Protein 1SZC (pdb70)

Radius of gyration: 19.92 Å; Cα contacts (8 Å, |Δi|>4): 516; chains: 2; bounding box: 40×46×53 Å

Secondary structure (DSSP, 8-state):
-----SSSS--HHHHHHHHHHHHH-TT--EEEEE-GGGGGGGTPPPTT-TTSHHHHHHHHTT-SSGGGGGBHHHHHH--HHHHHHHHHH-TTSS---HHHHHHHHHHHTT-EEEEEE--SS-HHHHTT--GGGEEETTEEEEEEEETTT--EE-HHHHHHHTTSSS--S--B-TTT-PBEEEEEPPBTSPPPHHHHHHHHHHHHHHHHHHT----EEEEES----STTGGGTGGGS-TTS-EEEESSS--THHHHS--TT-EEE-S-HHHHHHHHHHHHT-HHHHHHHHH-/-------

Solvent-accessible surface area: 14041 Å² total

Structure (mmCIF, N/CA/C/O backbone):
data_1SZC
#
_entry.id   1SZC
#
_cell.length_a   105.267
_cell.length_b   105.267
_cell.length_c   66.609
_cell.angle_alpha   90.00
_cell.angle_beta   90.00
_cell.angle_gamma   120.00
#
_symmetry.space_group_name_H-M   'P 32 2 1'
#
loop_
_entity.id
_entity.type
_entity.pdbx_description
1 polymer 'NAD-dependent deacetylase HST2'
2 polymer 'Histone H4 peptide'
3 non-polymer 'ZINC ION'
4 non-polymer 'CHLORIDE ION'
5 non-polymer CARBA-NICOTINAMIDE-ADENINE-DINUCLEOTIDE
6 non-polymer GLYCEROL
7 water water
#
loop_
_atom_site.group_PDB
_atom_site.id
_atom_site.type_symbol
_atom_site.label_atom_id
_atom_site.label_alt_id
_atom_site.label_comp_id
_atom_site.label_asym_id
_atom_site.label_entity_id
_atom_site.label_seq_id
_atom_site.pdbx_PDB_ins_code
_atom_site.Cartn_x
_atom_site.Cartn_y
_atom_site.Cartn_z
_atom_site.occupancy
_atom_site.B_iso_or_equiv
_atom_site.auth_seq_id
_atom_site.auth_comp_id
_atom_site.auth_asym_id
_atom_site.auth_atom_id
_atom_site.pdbx_PDB_model_num
ATOM 1 N N . MET A 1 1 ? -20.944 42.806 -30.298 1.00 59.75 -2 MET A N 1
ATOM 2 C CA . MET A 1 1 ? -19.915 42.459 -29.276 1.00 54.49 -2 MET A CA 1
ATOM 3 C C . MET A 1 1 ? -20.307 41.181 -28.533 1.00 51.74 -2 MET A C 1
ATOM 4 O O . MET A 1 1 ? -19.446 40.456 -28.039 1.00 52.87 -2 MET A O 1
ATOM 9 N N . ALA A 1 2 ? -21.608 40.907 -28.456 1.00 42.79 -1 ALA A N 1
ATOM 10 C CA . ALA A 1 2 ? -22.098 39.714 -27.764 1.00 36.78 -1 ALA A CA 1
ATOM 11 C C . ALA A 1 2 ? -21.751 38.436 -28.521 1.00 34.20 -1 ALA A C 1
ATOM 12 O O . ALA A 1 2 ? -21.859 38.383 -29.747 1.00 33.14 -1 ALA A O 1
ATOM 14 N N . SER A 1 3 ? -21.334 37.404 -27.794 1.00 27.51 0 SER A N 1
ATOM 15 C CA . SER A 1 3 ? -20.992 36.139 -28.439 1.00 26.85 0 SER A CA 1
ATOM 16 C C . SER A 1 3 ? -21.632 34.954 -27.734 1.00 28.07 0 SER A C 1
ATOM 17 O O . SER A 1 3 ? -22.167 35.084 -26.637 1.00 31.13 0 SER A O 1
ATOM 20 N N . MET A 1 4 ? -21.582 33.800 -28.388 1.00 28.96 1 MET A N 1
ATOM 21 C CA . MET A 1 4 ? -22.108 32.564 -27.825 1.00 29.82 1 MET A CA 1
ATOM 22 C C . MET A 1 4 ? -21.188 31.438 -28.289 1.00 29.57 1 MET A C 1
ATOM 23 O O . MET A 1 4 ? -20.381 31.629 -29.197 1.00 31.56 1 MET A O 1
ATOM 28 N N . SER A 1 5 ? -21.289 30.271 -27.661 1.00 30.90 2 SER A N 1
ATOM 29 C CA . SER A 1 5 ? -20.434 29.147 -28.027 1.00 30.04 2 SER A CA 1
ATOM 30 C C . SER A 1 5 ? -20.798 28.583 -29.394 1.00 28.30 2 SER A C 1
ATOM 31 O O . SER A 1 5 ? -21.945 28.669 -29.821 1.00 31.41 2 SER A O 1
ATOM 34 N N . VAL A 1 6 ? -19.823 27.997 -30.081 1.00 26.74 3 VAL A N 1
ATOM 35 C CA . VAL A 1 6 ? -20.073 27.439 -31.401 1.00 33.51 3 VAL A CA 1
ATOM 36 C C . VAL A 1 6 ? -20.958 26.189 -31.355 1.00 34.99 3 VAL A C 1
ATOM 37 O O . VAL A 1 6 ? -21.711 25.922 -32.294 1.00 32.30 3 VAL A O 1
ATOM 41 N N . SER A 1 7 ? -20.871 25.429 -30.267 1.00 36.63 4 SER A N 1
ATOM 42 C CA . SER A 1 7 ? -21.682 24.220 -30.129 1.00 38.84 4 SER A CA 1
ATOM 43 C C . SER A 1 7 ? -22.109 24.012 -28.681 1.00 37.83 4 SER A C 1
ATOM 44 O O . SER A 1 7 ? -21.810 24.828 -27.808 1.00 34.20 4 SER A O 1
ATOM 47 N N . THR A 1 8 ? -22.810 22.913 -28.427 1.00 40.54 5 THR A N 1
ATOM 48 C CA . THR A 1 8 ? -23.276 22.622 -27.081 1.00 43.18 5 THR A CA 1
ATOM 49 C C . THR A 1 8 ? -22.109 22.268 -26.167 1.00 43.53 5 THR A C 1
ATOM 50 O O . THR A 1 8 ? -22.194 22.423 -24.950 1.00 44.77 5 THR A O 1
ATOM 54 N N . ALA A 1 9 ? -21.016 21.798 -26.760 1.00 46.17 6 ALA A N 1
ATOM 55 C CA . ALA A 1 9 ? -19.832 21.430 -25.992 1.00 49.11 6 ALA A CA 1
ATOM 56 C C . ALA A 1 9 ? -19.193 22.673 -25.389 1.00 49.78 6 ALA A C 1
ATOM 57 O O . ALA A 1 9 ? -19.169 23.735 -26.010 1.00 46.93 6 ALA A O 1
ATOM 59 N N . SER A 1 10 ? -18.676 22.539 -24.174 1.00 49.01 7 SER A N 1
ATOM 60 C CA . SER A 1 10 ? -18.037 23.657 -23.499 1.00 47.92 7 SER A CA 1
ATOM 61 C C . SER A 1 10 ? -16.537 23.628 -23.773 1.00 47.10 7 SER A C 1
ATOM 62 O O . SER A 1 10 ? -15.932 22.559 -23.826 1.00 46.56 7 SER A O 1
ATOM 65 N N . THR A 1 11 ? -15.947 24.805 -23.960 1.00 45.02 8 THR A N 1
ATOM 66 C CA . THR A 1 11 ? -14.512 24.919 -24.221 1.00 41.25 8 THR A CA 1
ATOM 67 C C . THR A 1 11 ? -13.822 25.510 -22.998 1.00 43.51 8 THR A C 1
ATOM 68 O O . THR A 1 11 ? -12.602 25.674 -22.979 1.00 40.42 8 THR A O 1
ATOM 72 N N . GLU A 1 12 ? -14.615 25.822 -21.977 1.00 44.84 9 GLU A N 1
ATOM 73 C CA . GLU A 1 12 ? -14.106 26.421 -20.751 1.00 49.67 9 GLU A CA 1
ATOM 74 C C . GLU A 1 12 ? -12.978 25.627 -20.101 1.00 48.76 9 GLU A C 1
ATOM 75 O O . GLU A 1 12 ? -12.026 26.211 -19.586 1.00 46.77 9 GLU A O 1
ATOM 81 N N . MET A 1 13 ? -13.080 24.302 -20.126 1.00 47.78 10 MET A N 1
ATOM 82 C CA . MET A 1 13 ? -12.044 23.462 -19.537 1.00 53.09 10 MET A CA 1
ATOM 83 C C . MET A 1 13 ? -10.746 23.575 -20.329 1.00 52.67 10 MET A C 1
ATOM 84 O O . MET A 1 13 ? -9.674 23.750 -19.751 1.00 52.21 10 MET A O 1
ATOM 89 N N . SER A 1 14 ? -10.840 23.474 -21.652 1.00 51.65 11 SER A N 1
ATOM 90 C CA . SER A 1 14 ? -9.657 23.590 -22.496 1.00 51.32 11 SER A CA 1
ATOM 91 C C . SER A 1 14 ? -9.057 24.980 -22.319 1.00 48.48 11 SER A C 1
ATOM 92 O O . SER A 1 14 ? -7.840 25.135 -22.230 1.00 48.60 11 SER A O 1
ATOM 95 N N . VAL A 1 15 ? -9.918 25.991 -22.271 1.00 45.73 12 VAL A N 1
ATOM 96 C CA . VAL A 1 15 ? -9.454 27.362 -22.095 1.00 46.41 12 VAL A CA 1
ATOM 97 C C . VAL A 1 15 ? -8.781 27.489 -20.733 1.00 45.15 12 VAL A C 1
ATOM 98 O O . VAL A 1 15 ? -7.778 28.188 -20.589 1.00 43.79 12 VAL A O 1
ATOM 102 N N . ARG A 1 16 ? -9.337 26.801 -19.740 1.00 46.98 13 ARG A N 1
ATOM 103 C CA . ARG A 1 16 ? -8.794 26.834 -18.386 1.00 51.01 13 ARG A CA 1
ATOM 104 C C . ARG A 1 16 ? -7.333 26.396 -18.354 1.00 43.65 13 ARG A C 1
ATOM 105 O O . ARG A 1 16 ? -6.526 26.980 -17.633 1.00 46.05 13 ARG A O 1
ATOM 113 N N . LYS A 1 17 ? -6.991 25.374 -19.133 1.00 44.34 14 LYS A N 1
ATOM 114 C CA . LYS A 1 17 ? -5.612 24.901 -19.182 1.00 46.01 14 LYS A CA 1
ATOM 115 C C . LYS A 1 17 ? -4.692 26.058 -19.560 1.00 48.81 14 LYS A C 1
ATOM 116 O O . LYS A 1 17 ? -3.610 26.216 -18.996 1.00 49.34 14 LYS A O 1
ATOM 122 N N . ILE A 1 18 ? -5.134 26.868 -20.518 1.00 45.23 15 ILE A N 1
ATOM 123 C CA . ILE A 1 18 ? -4.356 28.017 -20.972 1.00 43.42 15 ILE A CA 1
ATOM 124 C C . ILE A 1 18 ? -4.119 28.982 -19.816 1.00 42.59 15 ILE A C 1
ATOM 125 O O . ILE A 1 18 ? -3.000 29.450 -19.603 1.00 45.18 15 ILE A O 1
ATOM 130 N N . ALA A 1 19 ? -5.179 29.281 -19.073 1.00 38.32 16 ALA A N 1
ATOM 131 C CA . ALA A 1 19 ? -5.078 30.187 -17.939 1.00 41.42 16 ALA A CA 1
ATOM 132 C C . ALA A 1 19 ? -4.154 29.590 -16.880 1.00 46.18 16 ALA A C 1
ATOM 133 O O . ALA A 1 19 ? -3.432 30.312 -16.190 1.00 43.63 16 ALA A O 1
ATOM 135 N N . ALA A 1 20 ? -4.190 28.267 -16.761 1.00 50.49 17 ALA A N 1
ATOM 136 C CA . ALA A 1 20 ? -3.367 27.558 -15.790 1.00 54.91 17 ALA A CA 1
ATOM 137 C C . ALA A 1 20 ? -1.895 27.670 -16.163 1.00 55.09 17 ALA A C 1
ATOM 138 O O . ALA A 1 20 ? -1.036 27.829 -15.294 1.00 56.95 17 ALA A O 1
ATOM 140 N N . HIS A 1 21 ? -1.609 27.583 -17.459 1.00 50.34 18 HIS A N 1
ATOM 141 C CA . HIS A 1 21 ? -0.239 27.681 -17.944 1.00 48.68 18 HIS A CA 1
ATOM 142 C C . HIS A 1 21 ? 0.320 29.056 -17.614 1.00 51.41 18 HIS A C 1
ATOM 143 O O . HIS A 1 21 ? 1.469 29.185 -17.188 1.00 50.93 18 HIS A O 1
ATOM 150 N N . MET A 1 22 ? -0.500 30.083 -17.816 1.00 50.72 19 MET A N 1
ATOM 151 C CA . MET A 1 22 ? -0.089 31.455 -17.545 1.00 52.07 19 MET A CA 1
ATOM 152 C C . MET A 1 22 ? 0.067 31.716 -16.050 1.00 55.08 19 MET A C 1
ATOM 153 O O . MET A 1 22 ? 0.972 32.441 -15.633 1.00 53.32 19 MET A O 1
ATOM 158 N N . LYS A 1 23 ? -0.812 31.124 -15.246 1.00 55.75 20 LYS A N 1
ATOM 159 C CA . LYS A 1 23 ? -0.747 31.295 -13.798 1.00 58.48 20 LYS A CA 1
ATOM 160 C C . LYS A 1 23 ? 0.533 30.685 -13.231 1.00 58.10 20 LYS A C 1
ATOM 161 O O . LYS A 1 23 ? 1.122 31.217 -12.289 1.00 58.07 20 LYS A O 1
ATOM 167 N N . SER A 1 24 ? 0.960 29.570 -13.816 1.00 55.83 21 SER A N 1
ATOM 168 C CA . SER A 1 24 ? 2.174 28.889 -13.381 1.00 56.78 21 SER A CA 1
ATOM 169 C C . SER A 1 24 ? 3.415 29.622 -13.883 1.00 56.66 21 SER A C 1
ATOM 170 O O . SER A 1 24 ? 4.473 29.573 -13.255 1.00 55.76 21 SER A O 1
ATOM 173 N N . ASN A 1 25 ? 3.274 30.298 -15.019 1.00 53.43 22 ASN A N 1
ATOM 174 C CA . ASN A 1 25 ? 4.369 31.051 -15.624 1.00 53.71 22 ASN A CA 1
ATOM 175 C C . ASN A 1 25 ? 3.997 32.533 -15.683 1.00 56.31 22 ASN A C 1
ATOM 176 O O . ASN A 1 25 ? 3.836 33.100 -16.763 1.00 58.32 22 ASN A O 1
ATOM 181 N N . PRO A 1 26 ? 3.874 33.182 -14.514 1.00 58.32 23 PRO A N 1
ATOM 182 C CA . PRO A 1 26 ? 3.515 34.599 -14.398 1.00 60.56 23 PRO A CA 1
ATOM 183 C C . PRO A 1 26 ? 4.404 35.600 -15.134 1.00 62.14 23 PRO A C 1
ATOM 184 O O . PRO A 1 26 ? 3.955 36.696 -15.471 1.00 63.55 23 PRO A O 1
ATOM 188 N N . ASN A 1 27 ? 5.657 35.233 -15.382 1.00 63.63 24 ASN A N 1
ATOM 189 C CA . ASN A 1 27 ? 6.578 36.130 -16.073 1.00 67.16 24 ASN A CA 1
ATOM 190 C C . ASN A 1 27 ? 6.777 35.756 -17.539 1.00 63.11 24 ASN A C 1
ATOM 191 O O . ASN A 1 27 ? 7.705 36.237 -18.195 1.00 63.06 24 ASN A O 1
ATOM 196 N N . ALA A 1 28 ? 5.902 34.897 -18.051 1.00 54.96 25 ALA A N 1
ATOM 197 C CA . ALA A 1 28 ? 5.983 34.469 -19.440 1.00 47.92 25 ALA A CA 1
ATOM 198 C C . ALA A 1 28 ? 5.122 35.375 -20.312 1.00 42.71 25 ALA A C 1
ATOM 199 O O . ALA A 1 28 ? 4.220 36.054 -19.820 1.00 38.91 25 ALA A O 1
ATOM 201 N N . LYS A 1 29 ? 5.416 35.385 -21.607 1.00 42.67 26 LYS A N 1
ATOM 202 C CA . LYS A 1 29 ? 4.665 36.193 -22.557 1.00 38.08 26 LYS A CA 1
ATOM 203 C C . LYS A 1 29 ? 4.069 35.296 -23.626 1.00 37.69 26 LYS A C 1
ATOM 204 O O . LYS A 1 29 ? 4.468 34.139 -23.778 1.00 37.75 26 LYS A O 1
ATOM 210 N N . VAL A 1 30 ? 3.112 35.832 -24.373 1.00 34.21 27 VAL A N 1
ATOM 211 C CA . VAL A 1 30 ? 2.452 35.059 -25.409 1.00 32.85 27 VAL A CA 1
ATOM 212 C C . VAL A 1 30 ? 2.644 35.684 -26.781 1.00 26.23 27 VAL A C 1
ATOM 213 O O . VAL A 1 30 ? 2.734 36.906 -26.911 1.00 32.18 27 VAL A O 1
ATOM 217 N N . ILE A 1 31 ? 2.744 34.835 -27.794 1.00 29.67 28 ILE A N 1
ATOM 218 C CA . ILE A 1 31 ? 2.857 35.296 -29.171 1.00 28.98 28 ILE A CA 1
ATOM 219 C C . ILE A 1 31 ? 1.590 34.829 -29.883 1.00 32.16 28 ILE A C 1
ATOM 220 O O . ILE A 1 31 ? 1.246 33.645 -29.838 1.00 29.56 28 ILE A O 1
ATOM 225 N N . PHE A 1 32 ? 0.884 35.761 -30.516 1.00 28.77 29 PHE A N 1
ATOM 226 C CA . PHE A 1 32 ? -0.334 35.417 -31.242 1.00 28.18 29 PHE A CA 1
ATOM 227 C C . PHE A 1 32 ? -0.064 35.434 -32.738 1.00 25.89 29 PHE A C 1
ATOM 228 O O . PHE A 1 32 ? 0.725 36.242 -33.229 1.00 27.70 29 PHE A O 1
ATOM 236 N N . MET A 1 33 ? -0.717 34.523 -33.451 1.00 26.64 30 MET A N 1
ATOM 237 C CA . MET A 1 33 ? -0.632 34.450 -34.903 1.00 22.82 30 MET A CA 1
ATOM 238 C C . MET A 1 33 ? -2.108 34.422 -35.287 1.00 27.75 30 MET A C 1
ATOM 239 O O . MET A 1 33 ? -2.816 33.461 -34.979 1.00 24.86 30 MET A O 1
ATOM 244 N N . VAL A 1 34 ? -2.570 35.478 -35.951 1.00 24.66 31 VAL A N 1
ATOM 245 C CA . VAL A 1 34 ? -3.988 35.587 -36.284 1.00 23.35 31 VAL A CA 1
ATOM 246 C C . VAL A 1 34 ? -4.337 35.824 -37.747 1.00 22.78 31 VAL A C 1
ATOM 247 O O . VAL A 1 34 ? -3.513 36.312 -38.530 1.00 21.50 31 VAL A O 1
ATOM 251 N N . GLY A 1 35 ? -5.585 35.492 -38.089 1.00 23.25 32 GLY A N 1
ATOM 252 C CA . GLY A 1 35 ? -6.080 35.652 -39.448 1.00 21.58 32 GLY A CA 1
ATOM 253 C C . GLY A 1 35 ? -7.468 36.279 -39.495 1.00 20.96 32 GLY A C 1
ATOM 254 O O . GLY A 1 35 ? -7.964 36.799 -38.488 1.00 19.50 32 GLY A O 1
ATOM 255 N N . ALA A 1 36 ? -8.096 36.204 -40.666 1.00 22.43 33 ALA A N 1
ATOM 256 C CA . ALA A 1 36 ? -9.414 36.806 -40.906 1.00 22.65 33 ALA A CA 1
ATOM 257 C C . ALA A 1 36 ? -10.505 36.435 -39.912 1.00 25.33 33 ALA A C 1
ATOM 258 O O . ALA A 1 36 ? -11.440 37.210 -39.685 1.00 22.19 33 ALA A O 1
ATOM 260 N N . GLY A 1 37 ? -10.394 35.251 -39.320 1.00 23.56 34 GLY A N 1
ATOM 261 C CA . GLY A 1 37 ? -11.388 34.831 -38.354 1.00 24.45 34 GLY A CA 1
ATOM 262 C C . GLY A 1 37 ? -11.609 35.794 -37.196 1.00 28.16 34 GLY A C 1
ATOM 263 O O . GLY A 1 37 ? -12.741 35.949 -36.737 1.00 25.69 34 GLY A O 1
ATOM 264 N N . ILE A 1 38 ? -10.555 36.456 -36.715 1.00 23.42 35 ILE A N 1
ATOM 265 C CA . ILE A 1 38 ? -10.734 37.367 -35.585 1.00 19.55 35 ILE A CA 1
ATOM 266 C C . ILE A 1 38 ? -11.418 38.685 -35.920 1.00 21.49 35 ILE A C 1
ATOM 267 O O . ILE A 1 38 ? -11.724 39.467 -35.023 1.00 20.84 35 ILE A O 1
ATOM 272 N N . SER A 1 39 ? -11.676 38.934 -37.199 1.00 20.17 36 SER A N 1
ATOM 273 C CA . SER A 1 39 ? -12.341 40.177 -37.580 1.00 19.37 36 SER A CA 1
ATOM 274 C C . SER A 1 39 ? -13.732 39.952 -38.175 1.00 20.99 36 SER A C 1
ATOM 275 O O . SER A 1 39 ? -14.418 40.905 -38.542 1.00 22.54 36 SER A O 1
ATOM 278 N N . THR A 1 40 ? -14.147 38.690 -38.265 1.00 20.10 37 THR A N 1
ATOM 279 C CA . THR A 1 40 ? -15.460 38.380 -38.814 1.00 19.24 37 THR A CA 1
ATOM 280 C C . THR A 1 40 ? -16.574 39.057 -38.021 1.00 21.65 37 THR A C 1
ATOM 281 O O . THR A 1 40 ? -17.515 39.604 -38.603 1.00 23.03 37 THR A O 1
ATOM 285 N N . SER A 1 41 ? -16.468 39.050 -36.695 1.00 22.90 38 SER A N 1
ATOM 286 C CA . SER A 1 41 ? -17.494 39.677 -35.867 1.00 25.45 38 SER A CA 1
ATOM 287 C C . SER A 1 41 ? -17.554 41.196 -36.047 1.00 24.72 38 SER A C 1
ATOM 288 O O . SER A 1 41 ? -18.519 41.833 -35.629 1.00 29.15 38 SER A O 1
ATOM 291 N N . CYS A 1 42 ? -16.539 41.778 -36.683 1.00 19.85 39 CYS A N 1
ATOM 292 C CA . CYS A 1 42 ? -16.504 43.222 -36.906 1.00 21.81 39 CYS A CA 1
ATOM 293 C C . CYS A 1 42 ? -17.369 43.631 -38.094 1.00 23.93 39 CYS A C 1
ATOM 294 O O . CYS A 1 42 ? -17.571 44.819 -38.349 1.00 24.66 39 CYS A O 1
ATOM 297 N N . GLY A 1 43 ? -17.860 42.639 -38.827 1.00 26.52 40 GLY A N 1
ATOM 298 C CA . GLY A 1 43 ? -18.704 42.927 -39.969 1.00 25.84 40 GLY A CA 1
ATOM 299 C C . GLY A 1 43 ? -17.930 43.205 -41.242 1.00 28.70 40 GLY A C 1
ATOM 300 O O . GLY A 1 43 ? -18.490 43.729 -42.208 1.00 25.13 40 GLY A O 1
ATOM 301 N N . ILE A 1 44 ? -16.643 42.875 -41.250 1.00 23.89 41 ILE A N 1
ATOM 302 C CA . ILE A 1 44 ? -15.843 43.091 -42.451 1.00 21.67 41 ILE A CA 1
ATOM 303 C C . ILE A 1 44 ? -16.330 42.105 -43.504 1.00 23.27 41 ILE A C 1
ATOM 304 O O . ILE A 1 44 ? -16.325 40.890 -43.287 1.00 24.29 41 ILE A O 1
ATOM 309 N N . PRO A 1 45 ? -16.788 42.619 -44.654 1.00 25.35 42 PRO A N 1
ATOM 310 C CA . PRO A 1 45 ? -17.281 41.752 -45.730 1.00 26.52 42 PRO A CA 1
ATOM 311 C C . PRO A 1 45 ? -16.151 40.982 -46.398 1.00 28.61 42 PRO A C 1
ATOM 312 O O . PRO A 1 45 ? -15.114 41.550 -46.728 1.00 27.94 42 PRO A O 1
ATOM 316 N N . ASP A 1 46 ? -16.360 39.686 -46.593 1.00 27.12 43 ASP A N 1
ATOM 317 C CA . ASP A 1 46 ? -15.362 38.841 -47.230 1.00 26.27 43 ASP A CA 1
ATOM 318 C C . ASP A 1 46 ? -15.503 38.979 -48.749 1.00 25.13 43 ASP A C 1
ATOM 319 O O . ASP A 1 46 ? -16.533 38.610 -49.322 1.00 26.15 43 ASP A O 1
ATOM 324 N N . PHE A 1 47 ? -14.470 39.510 -49.398 1.00 24.13 44 PHE A N 1
ATOM 325 C CA . PHE A 1 47 ? -14.503 39.712 -50.844 1.00 28.50 44 PHE A CA 1
ATOM 326 C C . PHE A 1 47 ? -14.682 38.410 -51.640 1.00 25.10 44 PHE A C 1
ATOM 327 O O . PHE A 1 47 ? -15.044 38.439 -52.818 1.00 29.64 44 PHE A O 1
ATOM 335 N N . ARG A 1 48 ? -14.454 37.274 -50.988 1.00 24.27 45 ARG A N 1
ATOM 336 C CA . ARG A 1 48 ? -14.580 35.976 -51.649 1.00 24.95 45 ARG A CA 1
ATOM 337 C C . ARG A 1 48 ? -15.968 35.378 -51.472 1.00 27.39 45 ARG A C 1
ATOM 338 O O . ARG A 1 48 ? -16.283 34.335 -52.046 1.00 27.03 45 ARG A O 1
ATOM 346 N N . SER A 1 49 ? -16.803 36.044 -50.689 1.00 22.62 46 SER A N 1
ATOM 347 C CA . SER A 1 49 ? -18.128 35.516 -50.418 1.00 23.57 46 SER A CA 1
ATOM 348 C C . SER A 1 49 ? -19.309 36.127 -51.162 1.00 23.82 46 SER A C 1
ATOM 349 O O . SER A 1 49 ? -19.558 37.327 -51.072 1.00 23.72 46 SER A O 1
ATOM 352 N N . PRO A 1 50 ? -20.055 35.304 -51.923 1.00 19.96 47 PRO A N 1
ATOM 353 C CA . PRO A 1 50 ? -21.211 35.862 -52.631 1.00 21.01 47 PRO A CA 1
ATOM 354 C C . PRO A 1 50 ? -22.150 36.366 -51.536 1.00 27.29 47 PRO A C 1
ATOM 355 O O . PRO A 1 50 ? -21.955 36.060 -50.362 1.00 33.10 47 PRO A O 1
ATOM 359 N N . GLY A 1 51 ? -23.171 37.124 -51.889 1.00 29.40 48 GLY A N 1
ATOM 360 C CA . GLY A 1 51 ? -24.051 37.596 -50.832 1.00 39.02 48 GLY A CA 1
ATOM 361 C C . GLY A 1 51 ? -23.446 38.768 -50.079 1.00 36.78 48 GLY A C 1
ATOM 362 O O . GLY A 1 51 ? -24.041 39.303 -49.147 1.00 31.32 48 GLY A O 1
ATOM 363 N N . THR A 1 52 ? -22.236 39.150 -50.459 1.00 32.30 49 THR A N 1
ATOM 364 C CA . THR A 1 52 ? -21.593 40.304 -49.853 1.00 28.25 49 THR A CA 1
ATOM 365 C C . THR A 1 52 ? -21.670 41.368 -50.963 1.00 25.93 49 THR A C 1
ATOM 366 O O . THR A 1 52 ? -21.495 41.048 -52.141 1.00 26.91 49 THR A O 1
ATOM 370 N N . GLY A 1 53 ? -21.976 42.615 -50.605 1.00 24.61 50 GLY A N 1
ATOM 371 C CA . GLY A 1 53 ? -22.073 43.658 -51.613 1.00 28.85 50 GLY A CA 1
ATOM 372 C C . GLY A 1 53 ? -20.777 43.811 -52.383 1.00 27.78 50 GLY A C 1
ATOM 373 O O . GLY A 1 53 ? -20.777 44.027 -53.600 1.00 30.64 50 GLY A O 1
ATOM 374 N N . LEU A 1 54 ? -19.666 43.686 -51.667 1.00 26.43 51 LEU A N 1
ATOM 375 C CA . LEU A 1 54 ? -18.343 43.803 -52.271 1.00 25.17 51 LEU A CA 1
ATOM 376 C C . LEU A 1 54 ? -18.107 42.767 -53.374 1.00 23.44 51 LEU A C 1
ATOM 377 O O . LEU A 1 54 ? -17.675 43.114 -54.478 1.00 27.00 51 LEU A O 1
ATOM 382 N N . TYR A 1 55 ? -18.387 41.499 -53.073 1.00 24.19 52 TYR A N 1
ATOM 383 C CA . TYR A 1 55 ? -18.196 40.432 -54.048 1.00 22.31 52 TYR A CA 1
ATOM 384 C C . TYR A 1 55 ? -18.939 40.746 -55.331 1.00 25.00 52 TYR A C 1
ATOM 385 O O . TYR A 1 55 ? -18.375 40.665 -56.421 1.00 27.05 52 TYR A O 1
ATOM 394 N N . HIS A 1 56 ? -20.210 41.111 -55.209 1.00 28.62 53 HIS A N 1
ATOM 395 C CA . HIS A 1 56 ? -20.992 41.394 -56.401 1.00 29.37 53 HIS A CA 1
ATOM 396 C C . HIS A 1 56 ? -20.550 42.639 -57.158 1.00 28.27 53 HIS A C 1
ATOM 397 O O . HIS A 1 56 ? -20.658 42.686 -58.382 1.00 32.18 53 HIS A O 1
ATOM 404 N N . ASN A 1 57 ? -20.040 43.639 -56.447 1.00 28.42 54 ASN A N 1
ATOM 405 C CA . ASN A 1 57 ? -19.561 44.843 -57.118 1.00 32.64 54 ASN A CA 1
ATOM 406 C C . ASN A 1 57 ? -18.311 44.484 -57.920 1.00 29.40 54 ASN A C 1
ATOM 407 O O . ASN A 1 57 ? -18.129 44.948 -59.046 1.00 32.62 54 ASN A O 1
ATOM 412 N N . LEU A 1 58 ? -17.453 43.652 -57.338 1.00 26.61 55 LEU A N 1
ATOM 413 C CA . LEU A 1 58 ? -16.233 43.226 -58.013 1.00 26.06 55 LEU A CA 1
ATOM 414 C C . LEU A 1 58 ? -16.582 42.381 -59.234 1.00 30.93 55 LEU A C 1
ATOM 415 O O . LEU A 1 58 ? -15.938 42.482 -60.279 1.00 27.51 55 LEU A O 1
ATOM 420 N N . ALA A 1 59 ? -17.603 41.541 -59.098 1.00 28.65 56 ALA A N 1
ATOM 421 C CA . ALA A 1 59 ? -18.019 40.697 -60.208 1.00 28.50 56 ALA A CA 1
ATOM 422 C C . ALA A 1 59 ? -18.557 41.567 -61.342 1.00 29.26 56 ALA A C 1
ATOM 423 O O . ALA A 1 59 ? -18.240 41.342 -62.511 1.00 33.08 56 ALA A O 1
ATOM 425 N N . ARG A 1 60 ? -19.363 42.564 -60.992 1.00 31.53 57 ARG A N 1
ATOM 426 C CA . ARG A 1 60 ? -19.936 43.466 -61.986 1.00 35.43 57 ARG A CA 1
ATOM 427 C C . ARG A 1 60 ? -18.834 44.188 -62.749 1.00 36.52 57 ARG A C 1
ATOM 428 O O . ARG A 1 60 ? -18.987 44.494 -63.930 1.00 32.70 57 ARG A O 1
ATOM 436 N N . LEU A 1 61 ? -17.724 44.456 -62.064 1.00 34.11 58 LEU A N 1
ATOM 437 C CA . LEU A 1 61 ? -16.590 45.154 -62.665 1.00 33.88 58 LEU A CA 1
ATOM 438 C C . LEU A 1 61 ? -15.696 44.258 -63.510 1.00 34.36 58 LEU A C 1
ATOM 439 O O . LEU A 1 61 ? -14.633 44.682 -63.966 1.00 35.97 58 LEU A O 1
ATOM 444 N N . LYS A 1 62 ? -16.127 43.017 -63.704 1.00 35.19 59 LYS A N 1
ATOM 445 C CA . LYS A 1 62 ? -15.398 42.048 -64.515 1.00 38.13 59 LYS A CA 1
ATOM 446 C C . LYS A 1 62 ? -14.164 41.418 -63.877 1.00 37.00 59 LYS A C 1
ATOM 447 O O . LYS A 1 62 ? -13.319 40.867 -64.584 1.00 37.45 59 LYS A O 1
ATOM 453 N N . LEU A 1 63 ? -14.039 41.501 -62.555 1.00 32.19 60 LEU A N 1
ATOM 454 C CA . LEU A 1 63 ? -12.901 40.868 -61.901 1.00 30.17 60 LEU A CA 1
ATOM 455 C C . LEU A 1 63 ? -13.086 39.382 -62.230 1.00 31.91 60 LEU A C 1
ATOM 456 O O . LEU A 1 63 ? -14.158 38.822 -61.992 1.00 32.06 60 LEU A O 1
ATOM 461 N N . PRO A 1 64 ? -12.052 38.724 -62.784 1.00 31.33 61 PRO A N 1
ATOM 462 C CA . PRO A 1 64 ? -12.128 37.301 -63.147 1.00 34.88 61 PRO A CA 1
ATOM 463 C C . PRO A 1 64 ? -12.349 36.340 -61.981 1.00 36.52 61 PRO A C 1
ATOM 464 O O . PRO A 1 64 ? -13.046 35.332 -62.119 1.00 35.84 61 PRO A O 1
ATOM 468 N N . TYR A 1 65 ? -11.737 36.650 -60.843 1.00 30.87 62 TYR A N 1
ATOM 469 C CA . TYR A 1 65 ? -11.860 35.841 -59.629 1.00 31.68 62 TYR A CA 1
ATOM 470 C C . TYR A 1 65 ? -11.448 36.737 -58.463 1.00 26.67 62 TYR A C 1
ATOM 471 O O . TYR A 1 65 ? -10.658 37.664 -58.640 1.00 28.87 62 TYR A O 1
ATOM 480 N N . PRO A 1 66 ? -11.972 36.469 -57.256 1.00 28.35 63 PRO A N 1
ATOM 481 C CA . PRO A 1 66 ? -11.667 37.270 -56.066 1.00 25.93 63 PRO A CA 1
ATOM 482 C C . PRO A 1 66 ? -10.228 37.726 -55.841 1.00 25.79 63 PRO A C 1
ATOM 483 O O . PRO A 1 66 ? -9.969 38.922 -55.719 1.00 28.54 63 PRO A O 1
ATOM 487 N N . GLU A 1 67 ? -9.290 36.790 -55.777 1.00 25.19 64 GLU A N 1
ATOM 488 C CA . GLU A 1 67 ? -7.911 37.175 -55.504 1.00 25.62 64 GLU A CA 1
ATOM 489 C C . GLU A 1 67 ? -7.181 37.949 -56.603 1.00 28.12 64 GLU A C 1
ATOM 490 O O . GLU A 1 67 ? -6.031 38.353 -56.426 1.00 29.55 64 GLU A O 1
ATOM 496 N N . ALA A 1 68 ? -7.844 38.178 -57.728 1.00 26.70 65 ALA A N 1
ATOM 497 C CA . ALA A 1 68 ? -7.222 38.960 -58.795 1.00 27.71 65 ALA A CA 1
ATOM 498 C C . ALA A 1 68 ? -7.192 40.415 -58.318 1.00 31.79 65 ALA A C 1
ATOM 499 O O . ALA A 1 68 ? -6.478 41.253 -58.875 1.00 28.86 65 ALA A O 1
ATOM 501 N N . VAL A 1 69 ? -7.975 40.714 -57.281 1.00 25.57 66 VAL A N 1
ATOM 502 C CA . VAL A 1 69 ? -8.022 42.072 -56.749 1.00 23.76 66 VAL A CA 1
ATOM 503 C C . VAL A 1 69 ? -6.707 42.382 -56.031 1.00 25.16 66 VAL A C 1
ATOM 504 O O . VAL A 1 69 ? -6.371 43.547 -55.804 1.00 26.03 66 VAL A O 1
ATOM 508 N N . PHE A 1 70 ? -5.973 41.326 -55.685 1.00 23.21 67 PHE A N 1
ATOM 509 C CA . PHE A 1 70 ? -4.678 41.442 -55.017 1.00 22.94 67 PHE A CA 1
ATOM 510 C C . PHE A 1 70 ? -3.587 40.860 -55.915 1.00 27.19 67 PHE A C 1
ATOM 511 O O . PHE A 1 70 ? -2.688 40.162 -55.449 1.00 29.88 67 PHE A O 1
ATOM 519 N N . ASP A 1 71 ? -3.692 41.130 -57.211 1.00 27.98 68 ASP A N 1
ATOM 520 C CA . ASP A 1 71 ? -2.713 40.651 -58.184 1.00 29.95 68 ASP A CA 1
ATOM 521 C C . ASP A 1 71 ? -2.149 41.886 -58.879 1.00 27.14 68 ASP A C 1
ATOM 522 O O . ASP A 1 71 ? -2.901 42.662 -59.460 1.00 28.30 68 ASP A O 1
ATOM 527 N N . VAL A 1 72 ? -0.831 42.065 -58.831 1.00 31.89 69 VAL A N 1
ATOM 528 C CA . VAL A 1 72 ? -0.215 43.243 -59.442 1.00 34.39 69 VAL A CA 1
ATOM 529 C C . VAL A 1 72 ? -0.490 43.398 -60.935 1.00 32.04 69 VAL A C 1
ATOM 530 O O . VAL A 1 72 ? -0.808 44.495 -61.398 1.00 29.09 69 VAL A O 1
ATOM 534 N N . ASP A 1 73 ? -0.365 42.309 -61.690 1.00 31.31 70 ASP A N 1
ATOM 535 C CA . ASP A 1 73 ? -0.607 42.360 -63.127 1.00 34.20 70 ASP A CA 1
ATOM 536 C C . ASP A 1 73 ? -2.027 42.813 -63.427 1.00 30.48 70 ASP A C 1
ATOM 537 O O . ASP A 1 73 ? -2.251 43.655 -64.301 1.00 29.33 70 ASP A O 1
ATOM 542 N N . PHE A 1 74 ? -2.998 42.264 -62.703 1.00 28.76 71 PHE A N 1
ATOM 543 C CA . PHE A 1 74 ? -4.371 42.668 -62.950 1.00 29.42 71 PHE A CA 1
ATOM 544 C C . PHE A 1 74 ? -4.578 44.125 -62.563 1.00 28.73 71 PHE A C 1
ATOM 545 O O . PHE A 1 74 ? -5.216 44.886 -63.287 1.00 27.93 71 PHE A O 1
ATOM 553 N N . PHE A 1 75 ? -4.039 44.506 -61.410 1.00 29.34 72 PHE A N 1
ATOM 554 C CA . PHE A 1 75 ? -4.171 45.872 -60.924 1.00 28.77 72 PHE A CA 1
ATOM 555 C C . PHE A 1 75 ? -3.691 46.869 -61.984 1.00 30.05 72 PHE A C 1
ATOM 556 O O . PHE A 1 75 ? -4.383 47.835 -62.299 1.00 26.30 72 PHE A O 1
ATOM 564 N N . GLN A 1 76 ? -2.509 46.623 -62.539 1.00 35.12 73 GLN A 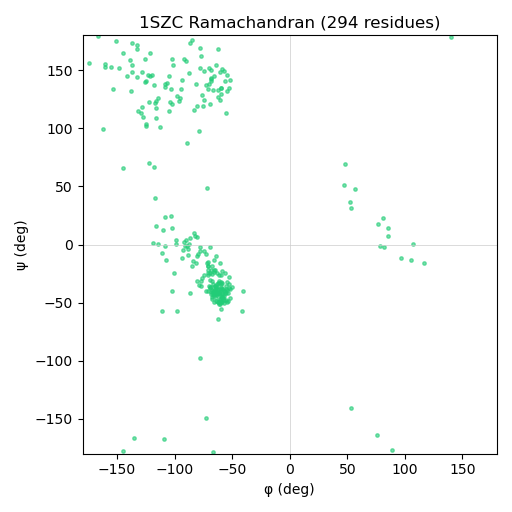N 1
ATOM 565 C CA . GLN A 1 76 ? -1.960 47.511 -63.557 1.00 39.80 73 GLN A CA 1
ATOM 566 C C . GLN A 1 76 ? -2.839 47.574 -64.801 1.00 37.02 73 GLN A C 1
ATOM 567 O O . GLN A 1 76 ? -2.932 48.618 -65.444 1.00 38.47 73 GLN A O 1
ATOM 573 N N . SER A 1 77 ? -3.491 46.463 -65.135 1.00 34.57 74 SER A N 1
ATOM 574 C CA . SER A 1 77 ? -4.362 46.421 -66.306 1.00 38.02 74 SER A CA 1
ATOM 575 C C . SER A 1 77 ? -5.699 47.106 -66.036 1.00 38.43 74 SER A C 1
ATOM 576 O O . SER A 1 77 ? -6.308 47.667 -66.947 1.00 33.58 74 SER A O 1
ATOM 579 N N . ASP A 1 78 ? -6.155 47.054 -64.784 1.00 33.32 75 ASP A N 1
ATOM 580 C CA . ASP A 1 78 ? -7.426 47.667 -64.395 1.00 33.79 75 ASP A CA 1
ATOM 581 C C . ASP A 1 78 ? -7.467 47.840 -62.874 1.00 31.97 75 ASP A C 1
ATOM 582 O O . ASP A 1 78 ? -7.752 46.896 -62.132 1.00 28.98 75 ASP A O 1
ATOM 587 N N . PRO A 1 79 ? -7.187 49.057 -62.393 1.00 32.83 76 PRO A N 1
ATOM 588 C CA . PRO A 1 79 ? -7.189 49.320 -60.952 1.00 28.46 76 PRO A CA 1
ATOM 589 C C . PRO A 1 79 ? -8.534 49.552 -60.270 1.00 28.85 76 PRO A C 1
ATOM 590 O O . PRO A 1 79 ? -8.594 49.585 -59.042 1.00 25.89 76 PRO A O 1
ATOM 594 N N . LEU A 1 80 ? -9.608 49.694 -61.042 1.00 30.28 77 LEU A N 1
ATOM 595 C CA . LEU A 1 80 ? -10.911 49.971 -60.443 1.00 28.39 77 LEU A CA 1
ATOM 596 C C . LEU A 1 80 ? -11.382 48.938 -59.422 1.00 26.59 77 LEU A C 1
ATOM 597 O O . LEU A 1 80 ? -11.889 49.309 -58.369 1.00 25.06 77 LEU A O 1
ATOM 602 N N . PRO A 1 81 ? -11.240 47.637 -59.724 1.00 26.36 78 PRO A N 1
ATOM 603 C CA . PRO A 1 81 ? -11.684 46.649 -58.735 1.00 27.21 78 PRO A CA 1
ATOM 604 C C . PRO A 1 81 ? -11.008 46.862 -57.375 1.00 26.28 78 PRO A C 1
ATOM 605 O O . PRO A 1 81 ? -11.679 46.869 -56.345 1.00 24.99 78 PRO A O 1
ATOM 609 N N . PHE A 1 82 ? -9.687 47.044 -57.369 1.00 22.08 79 PHE A N 1
ATOM 610 C CA . PHE A 1 82 ? -8.970 47.266 -56.109 1.00 24.77 79 PHE A CA 1
ATOM 611 C C . PHE A 1 82 ? -9.403 48.555 -55.414 1.00 26.43 79 PHE A C 1
ATOM 612 O O . PHE A 1 82 ? -9.529 48.599 -54.185 1.00 21.27 79 PHE A O 1
ATOM 620 N N . TYR A 1 83 ? -9.599 49.617 -56.186 1.00 24.05 80 TYR A N 1
ATOM 621 C CA . TYR A 1 83 ? -10.030 50.879 -55.595 1.00 24.90 80 TYR A CA 1
ATOM 622 C C . TYR A 1 83 ? -11.397 50.691 -54.947 1.00 25.79 80 TYR A C 1
ATOM 623 O O . TYR A 1 83 ? -11.665 51.229 -53.874 1.00 23.75 80 TYR A O 1
ATOM 632 N N . THR A 1 84 ? -12.249 49.913 -55.609 1.00 24.60 81 THR A N 1
ATOM 633 C CA . THR A 1 84 ? -13.593 49.629 -55.113 1.00 25.94 81 THR A CA 1
ATOM 634 C C . THR A 1 84 ? -13.519 48.873 -53.784 1.00 24.58 81 THR A C 1
ATOM 635 O O . THR A 1 84 ? -14.263 49.179 -52.851 1.00 27.09 81 THR A O 1
ATOM 639 N N . LEU A 1 85 ? -12.623 47.891 -53.707 1.00 23.62 82 LEU A N 1
ATOM 640 C CA . LEU A 1 85 ? -12.439 47.118 -52.486 1.00 25.17 82 LEU A CA 1
ATOM 641 C C . LEU A 1 85 ? -11.870 48.021 -51.396 1.00 26.02 82 LEU A C 1
ATOM 642 O O . LEU A 1 85 ? -12.270 47.943 -50.228 1.00 20.36 82 LEU A O 1
ATOM 647 N N . ALA A 1 86 ? -10.929 48.880 -51.778 1.00 23.65 83 ALA A N 1
ATOM 648 C CA . ALA A 1 86 ? -10.320 49.794 -50.815 1.00 25.24 83 ALA A CA 1
ATOM 649 C C . ALA A 1 86 ? -11.363 50.714 -50.190 1.00 24.56 83 ALA A C 1
ATOM 650 O O . ALA A 1 86 ? -11.338 50.959 -48.988 1.00 25.03 83 ALA A O 1
ATOM 652 N N . LYS A 1 87 ? -12.287 51.210 -51.007 1.00 21.57 84 LYS A N 1
ATOM 653 C CA . LYS A 1 87 ? -13.318 52.110 -50.513 1.00 24.49 84 LYS A CA 1
ATOM 654 C C . LYS A 1 87 ? -14.121 51.436 -49.413 1.00 27.49 84 LYS A C 1
ATOM 655 O O . LYS A 1 87 ? -14.426 52.047 -48.391 1.00 27.23 84 LYS A O 1
ATOM 661 N N . GLU A 1 88 ? -14.453 50.168 -49.616 1.00 24.14 85 GLU A N 1
ATOM 662 C CA . GLU A 1 88 ? -15.243 49.449 -48.623 1.00 23.59 85 GLU A CA 1
ATOM 663 C C . GLU A 1 88 ? -14.448 48.948 -47.416 1.00 25.70 85 GLU A C 1
ATOM 664 O O . GLU A 1 88 ? -14.961 48.941 -46.296 1.00 25.04 85 GLU A O 1
ATOM 670 N N . LEU A 1 89 ? -13.198 48.553 -47.626 1.00 25.43 86 LEU A N 1
ATOM 671 C CA . LEU A 1 89 ? -12.403 48.019 -46.524 1.00 24.68 86 LEU A CA 1
ATOM 672 C C . LEU A 1 89 ? -11.437 48.977 -45.861 1.00 23.47 86 LEU A C 1
ATOM 67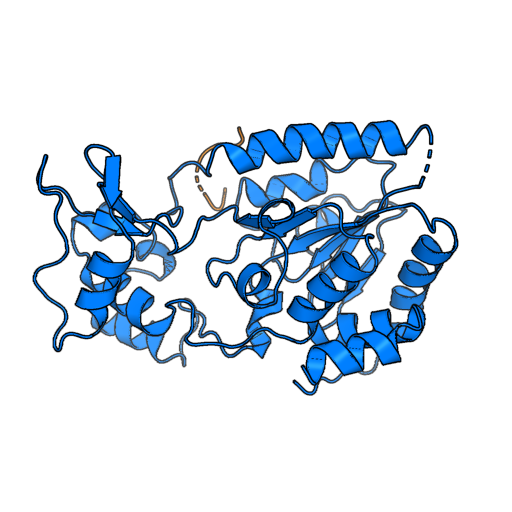3 O O . LEU A 1 89 ? -10.702 48.578 -44.964 1.00 25.11 86 LEU A O 1
ATOM 678 N N . TYR A 1 90 ? -11.435 50.239 -46.278 1.00 24.24 87 TYR A N 1
ATOM 679 C CA . TYR A 1 90 ? -10.488 51.177 -45.699 1.00 25.29 87 TYR A CA 1
ATOM 680 C C . TYR A 1 90 ? -10.551 51.240 -44.180 1.00 25.16 87 TYR A C 1
ATOM 681 O O . TYR A 1 90 ? -11.627 51.344 -43.596 1.00 25.00 87 TYR A O 1
ATOM 690 N N . PRO A 1 91 ? -9.389 51.174 -43.518 1.00 31.42 88 PRO A N 1
ATOM 691 C CA . PRO A 1 91 ? -9.343 51.234 -42.055 1.00 29.84 88 PRO A CA 1
ATOM 692 C C . PRO A 1 91 ? -10.116 52.448 -41.561 1.00 32.28 88 PRO A C 1
ATOM 693 O O . PRO A 1 91 ? -10.075 53.518 -42.177 1.00 32.50 88 PRO A O 1
ATOM 697 N N . GLY A 1 92 ? -10.827 52.273 -40.453 1.00 33.65 89 GLY A N 1
ATOM 698 C CA . GLY A 1 92 ? -11.616 53.356 -39.911 1.00 31.56 89 GLY A CA 1
ATOM 699 C C . GLY A 1 92 ? -13.089 53.131 -40.185 1.00 32.74 89 GLY A C 1
ATOM 700 O O . GLY A 1 92 ? -13.945 53.802 -39.614 1.00 35.23 89 GLY A O 1
ATOM 701 N N . ASN A 1 93 ? -13.392 52.183 -41.067 1.00 27.43 90 ASN A N 1
ATOM 702 C CA . ASN A 1 93 ? -14.781 51.888 -41.394 1.00 28.39 90 ASN A CA 1
ATOM 703 C C . ASN A 1 93 ? -15.380 50.844 -40.461 1.00 28.28 90 ASN A C 1
ATOM 704 O O . ASN A 1 93 ? -16.589 50.600 -40.485 1.00 27.74 90 ASN A O 1
ATOM 709 N N . PHE A 1 94 ? -14.534 50.235 -39.637 1.00 25.46 91 PHE A N 1
ATOM 710 C CA . PHE A 1 94 ? -14.982 49.206 -38.707 1.00 24.61 91 PHE A CA 1
ATOM 711 C C . PHE A 1 94 ? -14.428 49.442 -37.308 1.00 27.06 91 PHE A C 1
ATOM 712 O O . PHE A 1 94 ? -13.597 50.322 -37.097 1.00 30.91 91 PHE A O 1
ATOM 720 N N . ARG A 1 95 ? -14.908 48.656 -36.355 1.00 23.93 92 ARG A N 1
ATOM 721 C CA . ARG A 1 95 ? -14.459 48.767 -34.977 1.00 28.63 92 ARG A CA 1
ATOM 722 C C . ARG A 1 95 ? -13.906 47.431 -34.489 1.00 23.63 92 ARG A C 1
ATOM 723 O O . ARG A 1 95 ? -14.389 46.364 -34.873 1.00 23.92 92 ARG A O 1
ATOM 731 N N . PRO A 1 96 ? -12.875 47.472 -33.630 1.00 23.73 93 PRO A N 1
ATOM 732 C CA . PRO A 1 96 ? -12.257 46.251 -33.104 1.00 26.76 93 PRO A CA 1
ATOM 733 C C . PRO A 1 96 ? -13.206 45.304 -32.374 1.00 25.85 93 PRO A C 1
ATOM 734 O O . PRO A 1 96 ? -14.181 45.733 -31.758 1.00 26.34 93 PRO A O 1
ATOM 738 N N . SER A 1 97 ? -12.907 44.012 -32.453 1.00 23.73 94 SER A N 1
ATOM 739 C CA . SER A 1 97 ? -13.716 42.998 -31.788 1.00 25.41 94 SER A CA 1
ATOM 740 C C . SER A 1 97 ? -13.238 42.808 -30.355 1.00 30.83 94 SER A C 1
ATOM 741 O O . SER A 1 97 ? -12.212 43.359 -29.938 1.00 25.00 94 SER A O 1
ATOM 744 N N . LYS A 1 98 ? -13.995 42.011 -29.612 1.00 27.43 95 LYS A N 1
ATOM 745 C CA . LYS A 1 98 ? -13.668 41.695 -28.235 1.00 33.52 95 LYS A CA 1
ATOM 746 C C . LYS A 1 98 ? -12.283 41.032 -28.227 1.00 30.37 95 LYS A C 1
ATOM 747 O O . LYS A 1 98 ? -11.468 41.293 -27.340 1.00 29.93 95 LYS A O 1
ATOM 753 N N . PHE A 1 99 ? -12.002 40.201 -29.230 1.00 26.82 96 PHE A N 1
ATOM 754 C CA . PHE A 1 99 ? -10.697 39.552 -29.290 1.00 25.50 96 PHE A CA 1
ATOM 755 C C . PHE A 1 99 ? -9.583 40.570 -29.513 1.00 27.71 96 PHE A C 1
ATOM 756 O O . PHE A 1 99 ? -8.505 40.444 -28.927 1.00 27.73 96 PHE A O 1
ATOM 764 N N . HIS A 1 100 ? -9.820 41.568 -30.364 1.00 23.18 97 HIS A N 1
ATOM 765 C CA . HIS A 1 100 ? -8.792 42.576 -30.592 1.00 23.95 97 HIS A CA 1
ATOM 766 C C . HIS A 1 100 ? -8.471 43.264 -29.273 1.00 27.66 97 HIS A C 1
ATOM 767 O O . HIS A 1 100 ? -7.311 43.5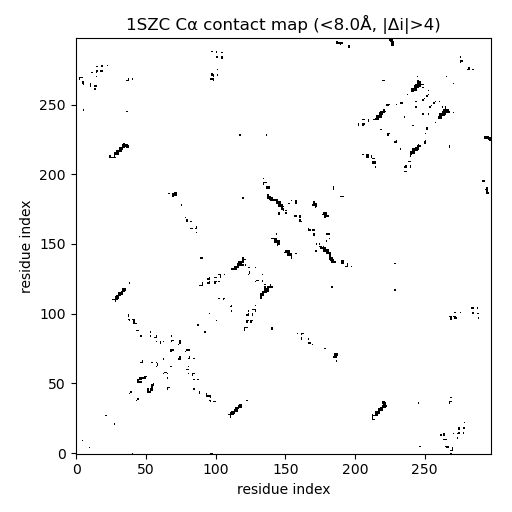62 -28.985 1.00 28.62 97 HIS A O 1
ATOM 774 N N . TYR A 1 101 ? -9.496 43.501 -28.459 1.00 25.97 98 TYR A N 1
ATOM 775 C CA . TYR A 1 101 ? -9.281 44.153 -27.174 1.00 29.12 98 TYR A CA 1
ATOM 776 C C . TYR A 1 101 ? -8.558 43.234 -26.192 1.00 30.20 98 TYR A C 1
ATOM 777 O O . TYR A 1 101 ? -7.882 43.705 -25.269 1.00 32.07 98 TYR A O 1
ATOM 786 N N . LEU A 1 102 ? -8.684 41.926 -26.395 1.00 29.06 99 LEU A N 1
ATOM 787 C CA . LEU A 1 102 ? -8.000 40.970 -25.528 1.00 31.67 99 LEU A CA 1
ATOM 788 C C . LEU A 1 102 ? -6.496 41.176 -25.712 1.0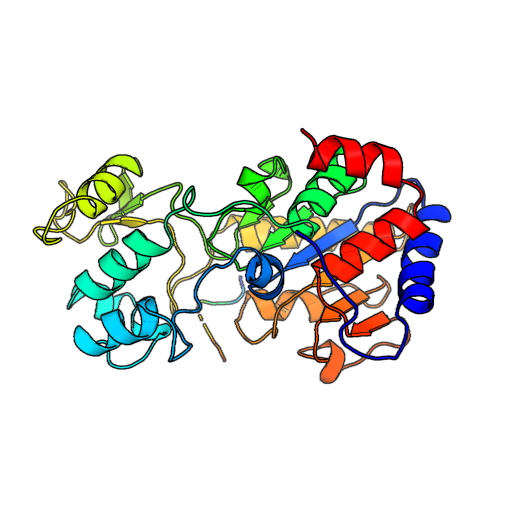0 32.45 99 LEU A C 1
ATOM 789 O O . LEU A 1 102 ? -5.716 41.066 -24.761 1.00 29.72 99 LEU A O 1
ATOM 794 N N . LEU A 1 103 ? -6.095 41.468 -26.946 1.00 29.72 100 LEU A N 1
ATOM 795 C CA . LEU A 1 103 ? -4.689 41.700 -27.250 1.00 31.92 100 LEU A CA 1
ATOM 796 C C . LEU A 1 103 ? -4.220 42.924 -26.469 1.00 30.43 100 LEU A C 1
ATOM 797 O O . LEU A 1 103 ? -3.124 42.931 -25.906 1.00 30.70 100 LEU A O 1
ATOM 802 N N . LYS A 1 104 ? -5.063 43.953 -26.429 1.00 28.50 101 LYS A N 1
ATOM 803 C CA . LYS A 1 104 ? -4.740 45.177 -25.708 1.00 31.64 101 LYS A CA 1
ATOM 804 C C . LYS A 1 104 ? -4.588 44.872 -24.216 1.00 35.68 101 LYS A C 1
ATOM 805 O O . LYS A 1 104 ? -3.684 45.388 -23.557 1.00 34.68 101 LYS A O 1
ATOM 811 N N . LEU A 1 105 ? -5.480 44.036 -23.695 1.00 33.07 102 LEU A N 1
ATOM 812 C CA . LEU A 1 105 ? -5.439 43.655 -22.287 1.00 35.06 102 LEU A CA 1
ATOM 813 C C . LEU A 1 105 ? -4.122 42.954 -21.968 1.00 39.62 102 LEU A C 1
ATOM 814 O O . LEU A 1 105 ? -3.469 43.273 -20.974 1.00 39.44 102 LEU A O 1
ATOM 819 N N . PHE A 1 106 ? -3.738 41.996 -22.807 1.00 35.74 103 PHE A N 1
ATOM 820 C CA . PHE A 1 106 ? -2.488 41.269 -22.606 1.00 37.66 103 PHE A CA 1
ATOM 821 C C . PHE A 1 106 ? -1.317 42.244 -22.634 1.00 38.57 103 PHE A C 1
ATOM 822 O O . PHE A 1 106 ? -0.338 42.078 -21.903 1.00 36.12 103 PHE A O 1
ATOM 830 N N . GLN A 1 107 ? -1.419 43.257 -23.488 1.00 33.78 104 GLN A N 1
ATOM 831 C CA . GLN A 1 107 ? -0.377 44.270 -23.581 1.00 35.37 104 GLN A CA 1
ATOM 832 C C . GLN A 1 107 ? -0.313 45.022 -22.252 1.00 39.06 104 GLN A C 1
ATOM 833 O O . GLN A 1 107 ? 0.773 45.247 -21.709 1.00 37.65 104 GLN A O 1
ATOM 839 N N . ASP A 1 108 ? -1.477 45.408 -21.732 1.00 36.51 105 ASP A N 1
ATOM 840 C CA . ASP A 1 108 ? -1.540 46.126 -20.463 1.00 41.31 105 ASP A CA 1
ATOM 841 C C . ASP A 1 108 ? -0.959 45.276 -19.335 1.00 39.72 105 ASP A C 1
ATOM 842 O O . ASP A 1 108 ? -0.288 45.797 -18.444 1.00 46.89 105 ASP A O 1
ATOM 847 N N . LYS A 1 109 ? -1.228 43.972 -19.371 1.00 38.28 106 LYS A N 1
ATOM 848 C CA . LYS A 1 109 ? -0.724 43.046 -18.355 1.00 39.30 106 LYS A CA 1
ATOM 849 C C . LYS A 1 109 ? 0.712 42.636 -18.669 1.00 45.76 106 LYS A C 1
ATOM 850 O O . LYS A 1 109 ? 1.273 41.748 -18.024 1.00 44.57 106 LYS A O 1
ATOM 856 N N . ASP A 1 110 ? 1.290 43.283 -19.675 1.00 44.46 107 ASP A N 1
ATOM 857 C CA . ASP A 1 110 ? 2.657 43.018 -20.097 1.00 47.35 107 ASP A CA 1
ATOM 858 C C . ASP A 1 110 ? 2.943 41.540 -20.368 1.00 45.98 107 ASP A C 1
ATOM 859 O O . ASP A 1 110 ? 4.036 41.051 -20.079 1.00 43.89 107 ASP A O 1
ATOM 864 N N . VAL A 1 111 ? 1.968 40.828 -20.929 1.00 38.13 108 VAL A N 1
ATOM 865 C CA . VAL A 1 111 ? 2.156 39.418 -21.247 1.00 36.44 108 VAL A CA 1
ATOM 866 C C . VAL A 1 111 ? 2.066 39.174 -22.753 1.00 32.58 108 VAL A C 1
ATOM 867 O O . VAL A 1 111 ? 1.905 38.039 -23.201 1.00 33.36 108 VAL A O 1
ATOM 871 N N . LEU A 1 112 ? 2.171 40.250 -23.526 1.00 33.63 109 LEU A N 1
ATOM 872 C CA . LEU A 1 112 ? 2.123 40.156 -24.983 1.00 31.21 109 LEU A CA 1
ATOM 873 C C . LEU A 1 112 ? 3.523 40.338 -25.568 1.00 27.23 109 LEU A C 1
ATOM 874 O O . LEU A 1 112 ? 4.123 41.407 -25.437 1.00 32.46 109 LEU A O 1
ATOM 879 N N . LYS A 1 113 ? 4.041 39.289 -26.201 1.00 30.00 110 LYS A N 1
ATOM 880 C CA . LYS A 1 113 ? 5.364 39.344 -26.817 1.00 29.76 110 LYS A CA 1
ATOM 881 C C . LYS A 1 113 ? 5.261 3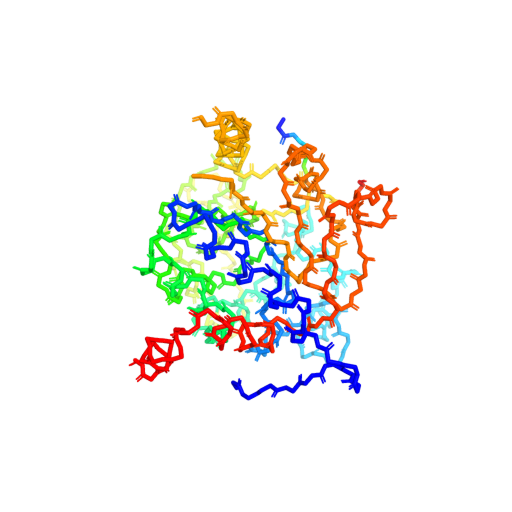9.889 -28.240 1.00 32.74 110 LYS A C 1
ATOM 882 O O . LYS A 1 113 ? 6.081 40.700 -28.672 1.00 30.16 110 LYS A O 1
ATOM 888 N N . ARG A 1 114 ? 4.244 39.441 -28.967 1.00 30.51 111 ARG A N 1
ATOM 889 C CA . ARG A 1 114 ? 4.058 39.885 -30.344 1.00 26.27 111 ARG A CA 1
ATOM 890 C C . ARG A 1 114 ? 2.755 39.325 -30.899 1.00 27.82 111 ARG A C 1
ATOM 891 O O . ARG A 1 114 ? 2.248 38.313 -30.416 1.00 26.44 111 ARG A O 1
ATOM 899 N N . VAL A 1 115 ? 2.213 40.004 -31.904 1.00 26.52 112 VAL A N 1
ATOM 900 C CA . VAL A 1 115 ? 1.020 39.527 -32.586 1.00 26.40 112 VAL A CA 1
ATOM 901 C C . VAL A 1 115 ? 1.323 39.615 -34.079 1.00 24.11 112 VAL A C 1
ATOM 902 O O . VAL A 1 115 ? 1.575 40.697 -34.620 1.00 27.42 112 VAL A O 1
ATOM 906 N N . TYR A 1 116 ? 1.369 38.458 -34.728 1.00 26.03 113 TYR A N 1
ATOM 907 C CA . TYR A 1 116 ? 1.611 38.389 -36.164 1.00 25.01 113 TYR A CA 1
ATOM 908 C C . TYR A 1 116 ? 0.230 38.290 -36.786 1.00 25.64 113 TYR A C 1
ATOM 909 O O . TYR A 1 116 ? -0.517 37.377 -36.455 1.00 24.40 113 TYR A O 1
ATOM 918 N N . THR A 1 117 ? -0.108 39.214 -37.682 1.00 22.00 114 THR A N 1
ATOM 919 C CA . THR A 1 117 ? -1.429 39.197 -38.303 1.00 23.30 114 THR A CA 1
ATOM 920 C C . THR A 1 117 ? -1.392 39.180 -39.829 1.00 23.62 114 THR A C 1
ATOM 921 O O . THR A 1 117 ? -0.552 39.834 -40.455 1.00 25.13 114 THR A O 1
ATOM 925 N N . GLN A 1 118 ? -2.303 38.412 -40.420 1.00 20.61 115 GLN A N 1
ATOM 926 C CA . GLN A 1 118 ? -2.411 38.315 -41.874 1.00 21.54 115 GLN A CA 1
ATOM 927 C C . GLN A 1 118 ? -3.439 39.333 -42.363 1.00 22.83 115 GLN A C 1
ATOM 928 O O . GLN A 1 118 ? -3.558 39.581 -43.564 1.00 25.76 115 GLN A O 1
ATOM 934 N N . ASN A 1 119 ? -4.183 39.913 -41.429 1.00 23.02 116 ASN A N 1
ATOM 935 C CA . ASN A 1 119 ? -5.235 40.869 -41.778 1.00 21.86 116 ASN A CA 1
ATOM 936 C C . ASN A 1 119 ? -4.723 42.234 -42.209 1.00 22.38 116 ASN A C 1
ATOM 937 O O . ASN A 1 119 ? -3.669 42.679 -41.762 1.00 21.69 116 ASN A O 1
ATOM 942 N N . ILE A 1 120 ? -5.474 42.888 -43.089 1.00 20.97 117 ILE A N 1
ATOM 943 C CA . ILE A 1 120 ? -5.095 44.219 -43.560 1.00 20.62 117 ILE A CA 1
ATOM 944 C C . ILE A 1 120 ? -6.057 45.261 -43.007 1.00 27.37 117 ILE A C 1
ATOM 945 O O . ILE A 1 120 ? -6.064 46.413 -43.449 1.00 28.06 117 ILE A O 1
ATOM 950 N N . ASP A 1 121 ? -6.872 44.860 -42.034 1.00 20.74 118 ASP A N 1
ATOM 951 C CA . ASP A 1 121 ? -7.830 45.791 -41.448 1.00 20.95 118 ASP A CA 1
ATOM 952 C C . ASP A 1 121 ? -7.205 46.705 -40.387 1.00 23.14 118 ASP A C 1
ATOM 953 O O . ASP A 1 121 ? -7.783 47.734 -40.043 1.00 23.83 118 ASP A O 1
ATOM 958 N N . THR A 1 122 ? -6.014 46.337 -39.911 1.00 21.25 119 THR A N 1
ATOM 959 C CA . THR A 1 122 ? -5.269 47.062 -38.872 1.00 24.27 119 THR A CA 1
ATOM 960 C C . THR A 1 122 ? -6.071 47.316 -37.591 1.00 19.94 119 THR A C 1
ATOM 961 O O . THR A 1 122 ? -5.858 48.306 -36.883 1.00 24.54 119 THR A O 1
ATOM 965 N N . LEU A 1 123 ? -6.983 46.399 -37.283 1.00 20.52 120 LEU A N 1
ATOM 966 C CA . LEU A 1 123 ? -7.799 46.525 -36.079 1.00 21.06 120 LEU A CA 1
ATOM 967 C C . LEU A 1 123 ? -6.995 46.281 -34.790 1.00 22.79 120 LEU A C 1
ATOM 968 O O . LEU A 1 123 ? -7.397 46.728 -33.711 1.00 22.17 120 LEU A O 1
ATOM 973 N N . GLU A 1 124 ? -5.862 45.585 -34.891 1.00 20.07 121 GLU A N 1
ATOM 974 C CA . GLU A 1 124 ? -5.032 45.362 -33.704 1.00 23.12 121 GLU A CA 1
ATOM 975 C C . GLU A 1 124 ? -4.503 46.731 -33.276 1.00 23.87 121 GLU A C 1
ATOM 976 O O . GLU A 1 124 ? -4.580 47.120 -32.109 1.00 24.14 121 GLU A O 1
ATOM 982 N N . ARG A 1 125 ? -3.963 47.455 -34.248 1.00 21.98 122 ARG A N 1
ATOM 983 C CA . ARG A 1 125 ? -3.418 48.784 -34.013 1.00 24.59 122 ARG A CA 1
ATOM 984 C C . ARG A 1 125 ? -4.528 49.757 -33.604 1.00 24.49 122 ARG A C 1
ATOM 985 O O . ARG A 1 125 ? -4.360 50.573 -32.687 1.00 24.54 122 ARG A O 1
ATOM 993 N N . GLN A 1 126 ? -5.670 49.672 -34.278 1.00 20.63 123 GLN A N 1
ATOM 994 C CA . GLN A 1 126 ? -6.778 50.568 -33.961 1.00 22.10 123 GLN A CA 1
ATOM 995 C C . GLN A 1 126 ? -7.242 50.356 -32.521 1.00 26.46 123 GLN A C 1
ATOM 996 O O . GLN A 1 126 ? -7.681 51.300 -31.854 1.00 25.08 123 GLN A O 1
ATOM 1002 N N . ALA A 1 127 ? -7.110 49.121 -32.043 1.00 25.19 124 ALA A N 1
ATOM 1003 C CA . ALA A 1 127 ? -7.517 48.756 -30.690 1.00 26.06 124 ALA A CA 1
ATOM 1004 C C . ALA A 1 127 ? -6.521 49.201 -29.622 1.00 28.71 124 ALA A C 1
ATOM 1005 O O . ALA A 1 127 ? -6.774 49.037 -28.427 1.00 29.07 124 ALA A O 1
ATOM 1007 N N . GLY A 1 128 ? -5.386 49.744 -30.048 1.00 27.69 125 GLY A N 1
ATOM 1008 C CA . GLY A 1 128 ? -4.403 50.215 -29.087 1.00 28.39 125 GLY A CA 1
ATOM 1009 C C . GLY A 1 128 ? -3.141 49.386 -28.923 1.00 31.97 125 GLY A C 1
ATOM 1010 O O . GLY A 1 128 ? -2.288 49.731 -28.105 1.00 31.90 125 GLY A O 1
ATOM 1011 N N . VAL A 1 129 ? -3.009 48.290 -29.666 1.00 25.36 126 VAL A N 1
ATOM 1012 C CA . VAL A 1 129 ? -1.795 47.488 -29.551 1.00 28.95 126 VAL A CA 1
ATOM 1013 C C . VAL A 1 129 ? -0.641 48.336 -30.089 1.00 31.02 126 VAL A C 1
ATOM 1014 O O . VAL A 1 129 ? -0.746 48.953 -31.152 1.00 27.24 126 VAL A O 1
ATOM 1018 N N . LYS A 1 130 ? 0.456 48.387 -29.340 1.00 28.55 127 LYS A N 1
ATOM 1019 C CA . LYS A 1 130 ? 1.609 49.185 -29.745 1.00 31.66 127 LYS A CA 1
ATOM 1020 C C . LYS A 1 130 ? 2.297 48.698 -31.013 1.00 25.45 127 LYS A C 1
ATOM 1021 O O . LYS A 1 130 ? 2.388 47.498 -31.275 1.00 29.46 127 LYS A O 1
ATOM 1027 N N . ASP A 1 131 ? 2.790 49.655 -31.792 1.00 29.42 128 ASP A N 1
ATOM 1028 C CA . ASP A 1 131 ? 3.476 49.380 -33.051 1.00 31.22 128 ASP A CA 1
ATOM 1029 C C . ASP A 1 131 ? 4.610 48.366 -32.916 1.00 33.46 128 ASP A C 1
ATOM 1030 O O . ASP A 1 131 ? 4.809 47.526 -33.792 1.00 32.85 128 ASP A O 1
ATOM 1035 N N . ASP A 1 132 ? 5.346 48.439 -31.813 1.00 31.13 129 ASP A N 1
ATOM 1036 C CA . ASP A 1 132 ? 6.462 47.529 -31.598 1.00 38.52 129 ASP A CA 1
ATOM 1037 C C . ASP A 1 132 ? 6.035 46.068 -31.437 1.00 32.90 129 ASP A C 1
ATOM 1038 O O . ASP A 1 132 ? 6.822 45.156 -31.694 1.00 31.93 129 ASP A O 1
ATOM 1043 N N . LEU A 1 133 ? 4.789 45.838 -31.031 1.00 28.20 130 LEU A N 1
ATOM 1044 C CA . LEU A 1 133 ? 4.321 44.471 -30.827 1.00 26.62 130 LEU A CA 1
ATOM 1045 C C . LEU A 1 133 ? 3.513 43.874 -31.979 1.00 28.84 130 LEU A C 1
ATOM 1046 O O . LEU A 1 133 ? 3.082 42.722 -31.902 1.00 27.22 130 LEU A O 1
ATOM 1051 N N . ILE A 1 134 ? 3.324 44.650 -33.041 1.00 26.72 131 ILE A N 1
ATOM 1052 C CA . ILE A 1 134 ? 2.548 44.206 -34.195 1.00 29.38 131 ILE A CA 1
ATOM 1053 C C . ILE A 1 134 ? 3.376 43.923 -35.434 1.00 27.70 131 ILE A C 1
ATOM 1054 O O . ILE A 1 134 ? 4.264 44.692 -35.797 1.00 28.56 131 ILE A O 1
ATOM 1059 N N . ILE A 1 135 ? 3.070 42.811 -36.083 1.00 24.02 132 ILE A N 1
ATOM 1060 C CA . ILE A 1 135 ? 3.712 42.462 -37.335 1.00 23.72 132 ILE A CA 1
ATOM 1061 C C . ILE A 1 135 ? 2.573 42.255 -38.327 1.00 25.58 132 ILE A C 1
ATOM 1062 O O . ILE A 1 135 ? 1.869 41.244 -38.280 1.00 27.46 132 ILE A O 1
ATOM 1067 N N . GLU A 1 136 ? 2.372 43.244 -39.195 1.00 26.33 133 GLU A N 1
ATOM 1068 C CA . GLU A 1 136 ? 1.330 43.174 -40.214 1.00 25.69 133 GLU A CA 1
ATOM 1069 C C . GLU A 1 136 ? 1.991 42.505 -41.416 1.00 28.10 133 GLU A C 1
ATOM 1070 O O . GLU A 1 136 ? 2.537 43.162 -42.305 1.00 28.05 133 GLU A O 1
ATOM 1076 N N . ALA A 1 137 ? 1.949 41.175 -41.404 1.00 24.39 134 ALA A N 1
ATOM 1077 C CA . ALA A 1 137 ? 2.570 40.347 -42.433 1.00 24.02 134 ALA A CA 1
ATOM 1078 C C . ALA A 1 137 ? 2.153 40.665 -43.859 1.00 26.62 134 ALA A C 1
ATOM 1079 O O . ALA A 1 137 ? 2.946 40.511 -44.794 1.00 27.30 134 ALA A O 1
ATOM 1081 N N . HIS A 1 138 ? 0.916 41.108 -44.034 1.00 25.50 135 HIS A N 1
ATOM 1082 C CA . HIS A 1 138 ? 0.437 41.426 -45.368 1.00 23.99 135 HIS A CA 1
ATOM 1083 C C . HIS A 1 138 ? 0.269 42.915 -45.640 1.00 24.46 135 HIS A C 1
ATOM 1084 O O . HIS A 1 138 ? -0.485 43.316 -46.529 1.00 25.07 135 HIS A O 1
ATOM 1091 N N . GLY A 1 139 ? 0.995 43.729 -44.879 1.00 24.62 136 GLY A N 1
ATOM 1092 C CA . GLY A 1 139 ? 0.949 45.166 -45.066 1.00 23.85 136 GLY A CA 1
ATOM 1093 C C . GLY A 1 139 ? -0.299 45.844 -44.536 1.00 25.76 136 GLY A C 1
ATOM 1094 O O . GLY A 1 139 ? -1.047 45.269 -43.746 1.00 25.27 136 GLY A O 1
ATOM 1095 N N . SER A 1 140 ? -0.524 47.073 -44.984 1.00 23.56 137 SER A N 1
ATOM 1096 C CA . SER A 1 140 ? -1.675 47.852 -44.541 1.00 28.04 137 SER A CA 1
ATOM 1097 C C . SER A 1 140 ? -1.847 49.059 -45.449 1.00 29.91 137 SER A C 1
ATOM 1098 O O . SER A 1 140 ? -1.063 49.263 -46.376 1.00 26.40 137 SER A O 1
ATOM 1101 N N . PHE A 1 141 ? -2.870 49.859 -45.165 1.00 28.36 138 PHE A N 1
ATOM 1102 C CA . PHE A 1 141 ? -3.134 51.074 -45.931 1.00 30.89 138 PHE A CA 1
ATOM 1103 C C . PHE A 1 141 ? -2.407 52.277 -45.328 1.00 31.70 138 PHE A C 1
ATOM 1104 O O . PHE A 1 141 ? -2.572 53.403 -45.801 1.00 38.45 138 PHE A O 1
ATOM 1112 N N . ALA A 1 142 ? -1.612 52.051 -44.287 1.00 30.95 139 ALA A N 1
ATOM 1113 C CA . ALA A 1 142 ? -0.906 53.144 -43.623 1.00 31.38 139 ALA A CA 1
ATOM 1114 C C . ALA A 1 142 ? 0.140 53.837 -44.495 1.00 33.73 139 ALA A C 1
ATOM 1115 O O . ALA A 1 142 ? 0.519 54.981 -44.230 1.00 29.60 139 ALA A O 1
ATOM 1117 N N . HIS A 1 143 ? 0.609 53.147 -45.527 1.00 30.20 140 HIS A N 1
ATOM 1118 C CA . HIS A 1 143 ? 1.606 53.715 -46.428 1.00 36.46 140 HIS A CA 1
ATOM 1119 C C . HIS A 1 143 ? 1.259 53.405 -47.882 1.00 31.42 140 HIS A C 1
ATOM 1120 O O . HIS A 1 143 ? 0.577 52.423 -48.170 1.00 30.11 140 HIS A O 1
ATOM 1127 N N . CYS A 1 144 ? 1.732 54.250 -48.792 1.00 29.95 141 CYS A N 1
ATOM 1128 C CA . CYS A 1 144 ? 1.512 54.046 -50.223 1.00 23.24 141 CYS A CA 1
ATOM 1129 C C . CYS A 1 144 ? 2.851 54.127 -50.943 1.00 26.65 141 CYS A C 1
ATOM 1130 O O . CYS A 1 144 ? 3.752 54.842 -50.509 1.00 30.54 141 CYS A O 1
ATOM 1133 N N . HIS A 1 145 ? 2.984 53.385 -52.037 1.00 27.72 142 HIS A N 1
ATOM 1134 C CA . HIS A 1 145 ? 4.225 53.394 -52.798 1.00 31.64 142 HIS A CA 1
ATOM 1135 C C . HIS A 1 145 ? 3.976 53.164 -54.284 1.00 32.69 142 HIS A C 1
ATOM 1136 O O . HIS A 1 145 ? 3.000 52.523 -54.668 1.00 31.78 142 HIS A O 1
ATOM 1143 N N . CYS A 1 146 ? 4.866 53.695 -55.116 1.00 30.10 143 CYS A N 1
ATOM 1144 C CA . CYS A 1 146 ? 4.753 53.517 -56.558 1.00 29.04 143 CYS A CA 1
ATOM 1145 C C . CYS A 1 146 ? 5.217 52.097 -56.871 1.00 30.56 143 CYS A C 1
ATOM 1146 O O . CYS A 1 146 ? 6.300 51.684 -56.439 1.00 31.12 143 CYS A O 1
ATOM 1149 N N . ILE A 1 147 ? 4.407 51.346 -57.608 1.00 30.62 144 ILE A N 1
ATOM 1150 C CA . ILE A 1 147 ? 4.767 49.971 -57.939 1.00 37.25 144 ILE A CA 1
ATOM 1151 C C . ILE A 1 147 ? 5.891 49.911 -58.968 1.00 40.40 144 ILE A C 1
ATOM 1152 O O . ILE A 1 147 ? 6.433 48.840 -59.251 1.00 41.92 144 ILE A O 1
ATOM 1157 N N . GLY A 1 148 ? 6.243 51.068 -59.518 1.00 35.45 145 GLY A N 1
ATOM 1158 C CA . GLY A 1 148 ? 7.297 51.127 -60.511 1.00 38.97 145 GLY A CA 1
ATOM 1159 C C . GLY A 1 148 ? 8.664 51.524 -59.976 1.00 42.35 145 GLY A C 1
ATOM 1160 O O . GLY A 1 148 ? 9.633 50.780 -60.136 1.00 44.11 145 GLY A O 1
ATOM 1161 N N . CYS A 1 149 ? 8.753 52.688 -59.336 1.00 34.84 146 CYS A N 1
ATOM 1162 C CA . CYS A 1 149 ? 10.033 53.161 -58.815 1.00 33.93 146 CYS A CA 1
ATOM 1163 C C . CYS A 1 149 ? 10.133 53.094 -57.294 1.00 39.80 146 CYS A C 1
ATOM 1164 O O . CYS A 1 149 ? 11.220 53.238 -56.732 1.00 39.57 146 CYS A O 1
ATOM 1167 N N . GLY A 1 150 ? 8.999 52.893 -56.632 1.00 36.65 147 GLY A N 1
ATOM 1168 C CA . GLY A 1 150 ? 9.003 52.803 -55.185 1.00 36.16 147 GLY A CA 1
ATOM 1169 C C . GLY A 1 150 ? 8.930 54.116 -54.429 1.00 37.50 147 GLY A C 1
ATOM 1170 O O . GLY A 1 150 ? 9.073 54.123 -53.207 1.00 39.77 147 GLY A O 1
ATOM 1171 N N . LYS A 1 151 ? 8.721 55.231 -55.123 1.00 35.20 148 LYS A N 1
ATOM 1172 C CA . LYS A 1 151 ? 8.628 56.506 -54.421 1.00 32.58 148 LYS A CA 1
ATOM 1173 C C . LYS A 1 151 ? 7.532 56.407 -53.366 1.00 35.81 148 LYS A C 1
ATOM 1174 O O . LYS A 1 151 ? 6.474 55.812 -53.605 1.00 31.43 148 LYS A O 1
ATOM 1180 N N . VAL A 1 152 ? 7.797 56.999 -52.206 1.00 34.96 149 VAL A N 1
ATOM 1181 C CA . VAL A 1 152 ? 6.864 56.996 -51.081 1.00 32.78 149 VAL A CA 1
ATOM 1182 C C . VAL A 1 152 ? 5.778 58.054 -51.198 1.00 26.99 149 VAL A C 1
ATOM 1183 O O . VAL A 1 152 ? 6.042 59.195 -51.586 1.00 31.42 149 VAL A O 1
ATOM 1187 N N . TYR A 1 153 ? 4.548 57.676 -50.864 1.00 25.40 150 TYR A N 1
ATOM 1188 C CA . TYR A 1 153 ? 3.446 58.625 -50.902 1.00 27.47 150 TYR A CA 1
ATOM 1189 C C . TYR A 1 153 ? 2.636 58.545 -49.617 1.00 29.17 150 TYR A C 1
ATOM 1190 O O . TYR A 1 153 ? 2.492 57.475 -49.032 1.00 25.99 150 TYR A O 1
ATOM 1199 N N . PRO A 1 154 ? 2.136 59.692 -49.139 1.00 32.21 151 PRO A N 1
ATOM 1200 C CA . PRO A 1 154 ? 1.337 59.655 -47.913 1.00 33.07 151 PRO A CA 1
ATOM 1201 C C . PRO A 1 154 ? 0.066 58.919 -48.318 1.00 28.80 151 PRO A C 1
ATOM 1202 O O . PRO A 1 154 ? -0.354 58.993 -49.473 1.00 26.53 151 PRO A O 1
ATOM 1206 N N . PRO A 1 155 ? -0.563 58.201 -47.381 1.00 30.38 152 PRO A N 1
ATOM 1207 C CA . PRO A 1 155 ? -1.787 57.458 -47.696 1.00 31.46 152 PRO A CA 1
ATOM 1208 C C . PRO A 1 155 ? -2.989 58.320 -48.071 1.00 30.16 152 PRO A C 1
ATOM 1209 O O . PRO A 1 155 ? -3.915 57.847 -48.732 1.00 29.31 152 PRO A O 1
ATOM 1213 N N . GLN A 1 156 ? -2.975 59.583 -47.660 1.00 26.43 153 GLN A N 1
ATOM 1214 C CA . GLN A 1 156 ? -4.091 60.478 -47.940 1.00 31.94 153 GLN A CA 1
ATOM 1215 C C . GLN A 1 156 ? -4.430 60.718 -49.408 1.00 37.50 153 GLN A C 1
ATOM 1216 O O . GLN A 1 156 ? -5.603 60.897 -49.749 1.00 31.02 153 GLN A O 1
ATOM 1222 N N . VAL A 1 157 ? -3.421 60.728 -50.276 1.00 34.76 154 VAL A N 1
ATOM 1223 C CA . VAL A 1 157 ? -3.663 60.952 -51.698 1.00 36.84 154 VAL A CA 1
ATOM 1224 C C . VAL A 1 157 ? -4.547 59.835 -52.251 1.00 29.29 154 VAL A C 1
ATOM 1225 O O . VAL A 1 157 ? -5.551 60.098 -52.910 1.00 31.59 154 VAL A O 1
ATOM 1229 N N . PHE A 1 158 ? -4.178 58.590 -51.963 1.00 31.86 155 PHE A N 1
ATOM 1230 C CA . PHE A 1 158 ? -4.950 57.438 -52.419 1.00 27.78 155 PHE A CA 1
ATOM 1231 C C . PHE A 1 158 ? -6.354 57.486 -51.812 1.00 28.66 155 PHE A C 1
ATOM 1232 O O . PHE A 1 158 ? -7.359 57.360 -52.512 1.00 27.12 155 PHE A O 1
ATOM 1240 N N . LYS A 1 159 ? -6.419 57.687 -50.502 1.00 26.38 156 LYS A N 1
ATOM 1241 C CA . LYS A 1 159 ? -7.703 57.736 -49.820 1.00 30.12 156 LYS A CA 1
ATOM 1242 C C . LYS A 1 159 ? -8.667 58.774 -50.394 1.00 27.92 156 LYS A C 1
ATOM 1243 O O . LYS A 1 159 ? -9.863 58.502 -50.530 1.00 26.98 156 LYS A O 1
ATOM 1249 N N . SER A 1 160 ? -8.159 59.959 -50.727 1.00 27.34 157 SER A N 1
ATOM 1250 C CA . SER A 1 160 ? -9.012 61.013 -51.270 1.00 31.07 157 SER A CA 1
ATOM 1251 C C . SER A 1 160 ? -9.717 60.586 -52.553 1.00 32.65 157 SER A C 1
ATOM 1252 O O . SER A 1 160 ? -10.849 60.997 -52.812 1.00 33.35 157 SER A O 1
ATOM 1255 N N . LYS A 1 161 ? -9.052 59.759 -53.350 1.00 31.19 158 LYS A N 1
ATOM 1256 C CA . LYS A 1 161 ? -9.632 59.282 -54.602 1.00 33.31 158 LYS A CA 1
ATOM 1257 C C . LYS A 1 161 ? -10.826 58.362 -54.383 1.00 32.03 158 LYS A C 1
ATOM 1258 O O . LYS A 1 161 ? -11.698 58.249 -55.242 1.00 32.56 158 LYS A O 1
ATOM 1264 N N . LEU A 1 162 ? -10.870 57.714 -53.226 1.00 30.72 159 LEU A N 1
ATOM 1265 C CA . LEU A 1 162 ? -11.950 56.785 -52.918 1.00 30.51 159 LEU A CA 1
ATOM 1266 C C . LEU A 1 162 ? -13.294 57.455 -52.659 1.00 34.27 159 LEU A C 1
ATOM 1267 O O . LEU A 1 162 ? -14.334 56.805 -52.723 1.00 35.16 159 LEU A O 1
ATOM 1272 N N . ALA A 1 163 ? -13.278 58.751 -52.371 1.00 36.62 160 ALA A N 1
ATOM 1273 C CA . ALA A 1 163 ? -14.517 59.467 -52.089 1.00 43.98 160 ALA A CA 1
ATOM 1274 C C . ALA A 1 163 ? -15.146 60.114 -53.319 1.00 46.22 160 ALA A C 1
ATOM 1275 O O . ALA A 1 163 ? -16.182 60.770 -53.217 1.00 51.91 160 ALA A O 1
ATOM 1277 N N . GLU A 1 164 ? -14.530 59.923 -54.481 1.00 45.80 161 GLU A N 1
ATOM 1278 C CA . GLU A 1 164 ? -15.044 60.507 -55.717 1.00 52.59 161 GLU A CA 1
ATOM 1279 C C . GLU A 1 164 ? -16.079 59.623 -56.412 1.00 54.17 161 GLU A C 1
ATOM 1280 O O . GLU A 1 164 ? -16.012 58.395 -56.340 1.00 53.37 161 GLU A O 1
ATOM 1286 N N . HIS A 1 165 ? -17.035 60.259 -57.086 1.00 55.64 162 HIS A N 1
ATOM 1287 C CA . HIS A 1 165 ? -18.089 59.538 -57.794 1.00 60.20 162 HIS A CA 1
ATOM 1288 C C . HIS A 1 165 ? -18.214 59.972 -59.254 1.00 61.10 162 HIS A C 1
ATOM 1289 O O . HIS A 1 165 ? -18.658 61.083 -59.546 1.00 58.48 162 HIS A O 1
ATOM 1296 N N . PRO A 1 166 ? -17.825 59.093 -60.190 1.00 62.01 163 PRO A N 1
ATOM 1297 C CA . PRO A 1 166 ? -17.290 57.757 -59.907 1.00 60.84 163 PRO A CA 1
ATOM 1298 C C . PRO A 1 166 ? -15.788 57.810 -59.631 1.00 55.74 163 PRO A C 1
ATOM 1299 O O . PRO A 1 166 ? -15.171 58.872 -59.721 1.00 57.07 163 PRO A O 1
ATOM 1303 N N . ILE A 1 167 ? -15.203 56.668 -59.282 1.00 50.56 164 ILE A N 1
ATOM 1304 C CA . ILE A 1 167 ? -13.770 56.612 -59.023 1.00 44.10 164 ILE A CA 1
ATOM 1305 C C . ILE A 1 167 ? -13.065 56.525 -60.374 1.00 44.61 164 ILE A C 1
ATOM 1306 O O . ILE A 1 167 ? -13.281 55.579 -61.130 1.00 42.20 164 ILE A O 1
ATOM 1311 N N . LYS A 1 168 ? -12.230 57.516 -60.675 1.0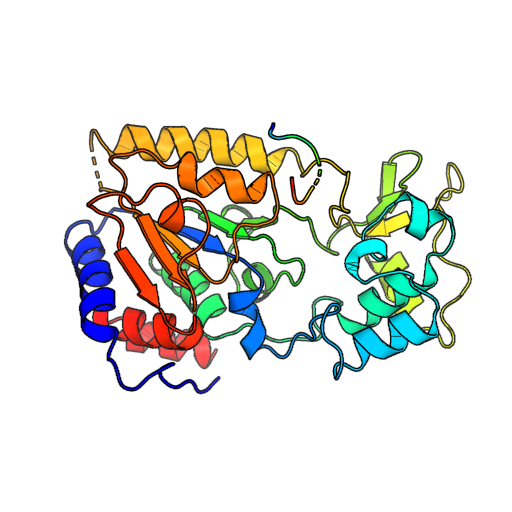0 46.18 165 LYS A N 1
ATOM 1312 C CA . LYS A 1 168 ? -11.505 57.551 -61.945 1.00 53.23 165 LYS A CA 1
ATOM 1313 C C . LYS A 1 168 ? -10.174 58.291 -61.812 1.00 55.17 165 LYS A C 1
ATOM 1314 O O . LYS A 1 168 ? -9.869 58.853 -60.760 1.00 52.39 165 LYS A O 1
ATOM 1320 N N . ASP A 1 169 ? -9.384 58.287 -62.883 1.00 61.28 166 ASP A N 1
ATOM 1321 C CA . ASP A 1 169 ? -8.089 58.963 -62.877 1.00 62.68 166 ASP A CA 1
ATOM 1322 C C . ASP A 1 169 ? -7.324 58.573 -61.608 1.00 57.89 166 ASP A C 1
ATOM 1323 O O . ASP A 1 169 ? -7.122 59.387 -60.705 1.00 62.86 166 ASP A O 1
ATOM 1328 N N . PHE A 1 170 ? -6.912 57.311 -61.561 1.00 43.61 167 PHE A N 1
ATOM 1329 C CA . PHE A 1 170 ? -6.192 56.738 -60.428 1.00 33.05 167 PHE A CA 1
ATOM 1330 C C . PHE A 1 170 ? -4.825 57.380 -60.184 1.00 32.60 167 PHE A C 1
ATOM 1331 O O . PHE A 1 170 ? -4.206 57.916 -61.106 1.00 33.43 167 PHE A O 1
ATOM 1339 N N . VAL A 1 171 ? -4.362 57.316 -58.936 1.00 29.60 168 VAL A N 1
ATOM 1340 C CA . VAL A 1 171 ? -3.089 57.919 -58.551 1.00 28.20 168 VAL A CA 1
ATOM 1341 C C . VAL A 1 171 ? -1.901 57.346 -59.305 1.00 26.38 168 VAL A C 1
ATOM 1342 O O . VAL A 1 171 ? -1.662 56.133 -59.294 1.00 24.26 168 VAL A O 1
ATOM 1346 N N . LYS A 1 172 ? -1.149 58.237 -59.946 1.00 25.34 169 LYS A N 1
ATOM 1347 C CA . LYS A 1 172 ? 0.024 57.853 -60.709 1.00 25.11 169 LYS A CA 1
ATOM 1348 C C . LYS A 1 172 ? 1.231 58.575 -60.136 1.00 24.57 169 LYS A C 1
ATOM 1349 O O . LYS A 1 172 ? 1.137 59.726 -59.712 1.00 26.75 169 LYS A O 1
ATOM 1355 N N . CYS A 1 173 ? 2.368 57.891 -60.158 1.00 25.65 170 CYS A N 1
ATOM 1356 C CA . CYS A 1 173 ? 3.622 58.421 -59.647 1.00 24.58 170 CYS A CA 1
ATOM 1357 C C . CYS A 1 173 ? 4.078 59.663 -60.426 1.00 29.92 170 CYS A C 1
ATOM 1358 O O . CYS A 1 173 ? 4.070 59.665 -61.655 1.00 28.48 170 CYS A O 1
ATOM 1361 N N . ASP A 1 174 ? 4.470 60.723 -59.719 1.00 27.34 171 ASP A N 1
ATOM 1362 C CA . ASP A 1 174 ? 4.918 61.934 -60.405 1.00 33.56 171 ASP A CA 1
ATOM 1363 C C . ASP A 1 174 ? 6.388 61.867 -60.831 1.00 31.75 171 ASP A C 1
ATOM 1364 O O . ASP A 1 174 ? 6.964 62.861 -61.278 1.00 35.82 171 ASP A O 1
ATOM 1369 N N . VAL A 1 175 ? 6.981 60.682 -60.707 1.00 29.99 172 VAL A N 1
ATOM 1370 C CA . VAL A 1 175 ? 8.364 60.460 -61.117 1.00 29.09 172 VAL A CA 1
ATOM 1371 C C . VAL A 1 175 ? 8.413 59.556 -62.357 1.00 29.01 172 VAL A C 1
ATOM 1372 O O . VAL A 1 175 ? 8.947 59.946 -63.398 1.00 28.69 172 VAL A O 1
ATOM 1376 N N . CYS A 1 176 ? 7.834 58.360 -62.250 1.00 27.22 173 CYS A N 1
ATOM 1377 C CA . CYS A 1 176 ? 7.856 57.404 -63.362 1.00 25.78 173 CYS A CA 1
ATOM 1378 C C . CYS A 1 176 ? 6.505 57.140 -64.033 1.00 29.26 173 CYS A C 1
ATOM 1379 O O . CYS A 1 176 ? 6.443 56.444 -65.047 1.00 27.69 173 CYS A O 1
ATOM 1382 N N . GLY A 1 177 ? 5.428 57.672 -63.461 1.00 24.70 174 GLY A N 1
ATOM 1383 C CA . GLY A 1 177 ? 4.111 57.500 -64.059 1.00 25.38 174 GLY A CA 1
ATOM 1384 C C . GLY A 1 177 ? 3.346 56.207 -63.808 1.00 24.25 174 GLY A C 1
ATOM 1385 O O . GLY A 1 177 ? 2.219 56.060 -64.284 1.00 25.89 174 GLY A O 1
ATOM 1386 N N . GLU A 1 178 ? 3.937 55.266 -63.081 1.00 24.22 175 GLU A N 1
ATOM 1387 C CA . GLU A 1 178 ? 3.240 54.014 -62.803 1.00 24.02 175 GLU A CA 1
ATOM 1388 C C . GLU A 1 178 ? 2.214 54.206 -61.685 1.00 26.18 175 GLU A C 1
ATOM 1389 O O . GLU A 1 178 ? 2.183 55.242 -61.017 1.00 23.30 175 GLU A O 1
ATOM 1395 N N . LEU A 1 179 ? 1.367 53.204 -61.489 1.00 27.40 176 LEU A N 1
ATOM 1396 C CA . LEU A 1 179 ? 0.338 53.277 -60.461 1.00 28.39 176 LEU A CA 1
ATOM 1397 C C . LEU A 1 179 ? 0.887 53.252 -59.044 1.00 26.97 176 LEU A C 1
ATOM 1398 O O . LEU A 1 179 ? 1.860 52.551 -58.748 1.00 27.54 176 LEU A O 1
ATOM 1403 N N . VAL A 1 180 ? 0.251 54.033 -58.176 1.00 25.08 177 VAL A N 1
ATOM 1404 C CA . VAL A 1 180 ? 0.612 54.093 -56.762 1.00 27.21 177 VAL A CA 1
ATOM 1405 C C . VAL A 1 180 ? -0.442 53.270 -56.020 1.00 28.27 177 VAL A C 1
ATOM 1406 O O . VAL A 1 180 ? -1.635 53.409 -56.278 1.00 30.64 177 VAL A O 1
ATOM 1410 N N . LYS A 1 181 ? -0.009 52.403 -55.110 1.00 31.17 178 LYS A N 1
ATOM 1411 C CA . LYS A 1 181 ? -0.969 51.598 -54.366 1.00 35.56 178 LYS A CA 1
ATOM 1412 C C . LYS A 1 181 ? -0.585 51.491 -52.898 1.00 35.89 178 LYS A C 1
ATOM 1413 O O . LYS A 1 181 ? 0.576 51.691 -52.531 1.00 30.31 178 LYS A O 1
ATOM 1419 N N . PRO A 1 182 ? -1.565 51.180 -52.038 1.00 36.46 179 PRO A N 1
ATOM 1420 C CA . PRO A 1 182 ? -1.342 51.033 -50.598 1.00 33.48 179 PRO A CA 1
ATOM 1421 C C . PRO A 1 182 ? -0.308 49.936 -50.368 1.00 30.81 179 PRO A C 1
ATOM 1422 O O . PRO A 1 182 ? -0.200 49.002 -51.168 1.00 31.76 179 PRO A O 1
ATOM 1426 N N . ALA A 1 183 ? 0.448 50.049 -49.281 1.00 30.54 180 ALA A N 1
ATOM 1427 C CA . ALA A 1 183 ? 1.481 49.072 -48.959 1.00 30.79 180 ALA A CA 1
ATOM 1428 C C . ALA A 1 183 ? 0.921 47.733 -48.498 1.00 28.42 180 ALA A C 1
ATOM 1429 O O . ALA A 1 183 ? 1.331 47.192 -47.465 1.00 29.34 180 ALA A O 1
ATOM 1431 N N . ILE A 1 184 ? -0.029 47.216 -49.268 1.00 28.78 181 ILE A N 1
ATOM 1432 C CA . ILE A 1 184 ? -0.645 45.925 -49.005 1.00 28.60 181 ILE A CA 1
ATOM 1433 C C . ILE A 1 184 ? 0.122 44.907 -49.839 1.00 28.33 181 ILE A C 1
ATOM 1434 O O . ILE A 1 184 ? 0.405 45.149 -51.007 1.00 29.78 181 ILE A O 1
ATOM 1439 N N . VAL A 1 185 ? 0.481 43.781 -49.237 1.00 26.50 182 VAL A N 1
ATOM 1440 C CA . VAL A 1 185 ? 1.202 42.748 -49.966 1.00 26.70 182 VAL A CA 1
ATOM 1441 C C . VAL A 1 185 ? 0.220 42.015 -50.880 1.00 27.85 182 VAL A C 1
ATOM 1442 O O . VAL A 1 185 ? -0.758 41.437 -50.415 1.00 26.65 182 VAL A O 1
ATOM 1446 N N . PHE A 1 186 ? 0.472 42.063 -52.184 1.00 26.25 183 PHE A N 1
ATOM 1447 C CA . PHE A 1 186 ? -0.388 41.381 -53.149 1.00 24.96 183 PHE A CA 1
ATOM 1448 C C . PHE A 1 186 ? 0.140 39.968 -53.353 1.00 28.37 183 PHE A C 1
ATOM 1449 O O . PHE A 1 186 ? 1.308 39.693 -53.077 1.00 29.22 183 PHE A O 1
ATOM 1457 N N . PHE A 1 187 ? -0.714 39.064 -53.822 1.00 29.99 184 PHE A N 1
ATOM 1458 C CA . PHE A 1 187 ? -0.263 37.702 -54.072 1.00 31.90 184 PHE A CA 1
ATOM 1459 C C . PHE A 1 187 ? 0.863 37.787 -55.093 1.00 31.27 184 PHE A C 1
ATOM 1460 O O . PHE A 1 187 ? 0.767 38.524 -56.074 1.00 33.00 184 PHE A O 1
ATOM 1468 N N . GLY A 1 188 ? 1.942 37.055 -54.845 1.00 31.60 185 GLY A N 1
ATOM 1469 C CA . GLY A 1 188 ? 3.068 37.093 -55.758 1.00 38.74 185 GLY A CA 1
ATOM 1470 C C . GLY A 1 188 ? 4.161 38.050 -55.311 1.00 40.29 185 GLY A C 1
ATOM 1471 O O . GLY A 1 188 ? 5.258 38.040 -55.871 1.00 41.49 185 GLY A O 1
ATOM 1472 N N . GLU A 1 189 ? 3.869 38.887 -54.317 1.00 36.05 186 GLU A N 1
ATOM 1473 C CA . GLU A 1 189 ? 4.859 39.834 -53.799 1.00 37.10 186 GLU A CA 1
ATOM 1474 C C . GLU A 1 189 ? 5.451 39.317 -52.492 1.00 36.56 186 GLU A C 1
ATOM 1475 O O . GLU A 1 189 ? 4.815 38.549 -51.772 1.00 34.74 186 GLU A O 1
ATOM 1481 N N . ASP A 1 190 ? 6.669 39.746 -52.182 1.00 34.04 187 ASP A N 1
ATOM 1482 C CA . ASP A 1 190 ? 7.310 39.328 -50.945 1.00 33.96 187 ASP A CA 1
ATOM 1483 C C . ASP A 1 190 ? 6.728 40.123 -49.781 1.00 31.32 187 ASP A C 1
ATOM 1484 O O . ASP A 1 190 ? 6.267 41.251 -49.954 1.00 33.32 187 ASP A O 1
ATOM 1489 N N . LEU A 1 191 ? 6.742 39.527 -48.596 1.00 33.42 188 LEU A N 1
ATOM 1490 C CA . LEU A 1 191 ? 6.238 40.209 -47.412 1.00 31.78 188 LEU A CA 1
ATOM 1491 C C . LEU A 1 191 ? 7.296 41.215 -46.969 1.00 34.92 188 LEU A C 1
ATOM 1492 O O . LEU A 1 191 ? 8.458 41.127 -47.377 1.00 33.09 188 LEU A O 1
ATOM 1497 N N . PRO A 1 192 ? 6.912 42.193 -46.138 1.00 34.49 189 PRO A N 1
ATOM 1498 C CA . PRO A 1 192 ? 7.903 43.174 -45.690 1.00 35.21 189 PRO A CA 1
ATOM 1499 C C . PRO A 1 192 ? 9.043 42.497 -44.921 1.00 37.21 189 PRO A C 1
ATOM 1500 O O . PRO A 1 192 ? 8.839 41.482 -44.256 1.00 33.53 189 PRO A O 1
ATOM 1504 N N . ASP A 1 193 ? 10.242 43.062 -45.024 1.00 36.57 190 ASP A N 1
ATOM 1505 C CA . ASP A 1 193 ? 11.416 42.514 -44.347 1.00 36.87 190 ASP A CA 1
ATOM 1506 C C . ASP A 1 193 ? 11.218 42.299 -42.851 1.00 36.64 190 ASP A C 1
ATOM 1507 O O . ASP A 1 193 ? 11.771 41.362 -42.271 1.00 34.22 190 ASP A O 1
ATOM 1512 N N . SER A 1 194 ? 10.433 43.168 -42.226 1.00 33.21 191 SER A N 1
ATOM 1513 C CA . SER A 1 194 ? 10.190 43.070 -40.796 1.00 33.41 191 SER A CA 1
ATOM 1514 C C . SER A 1 194 ? 9.554 41.738 -40.388 1.00 29.21 191 SER A C 1
ATOM 1515 O O . SER A 1 194 ? 9.717 41.298 -39.251 1.00 28.61 191 SER A O 1
ATOM 1518 N N . PHE A 1 195 ? 8.837 41.097 -41.308 1.00 28.19 192 PHE A N 1
ATOM 1519 C CA . PHE A 1 195 ? 8.192 39.815 -41.006 1.00 30.30 192 PHE A CA 1
ATOM 1520 C C . PHE A 1 195 ? 9.229 38.751 -40.652 1.00 33.39 192 PHE A C 1
ATOM 1521 O O . PHE A 1 195 ? 9.259 38.246 -39.526 1.00 30.38 192 PHE A O 1
ATOM 1529 N N . SER A 1 196 ? 10.078 38.409 -41.615 1.00 32.19 193 SER A N 1
ATOM 1530 C CA . SER A 1 196 ? 11.108 37.399 -41.379 1.00 32.93 193 SER A CA 1
ATOM 1531 C C . SER A 1 196 ? 12.105 37.813 -40.301 1.00 34.23 193 SER A C 1
ATOM 1532 O O . SER A 1 196 ? 12.502 36.995 -39.469 1.00 32.33 193 SER A O 1
ATOM 1535 N N . GLU A 1 197 ? 12.509 39.079 -40.314 1.00 34.53 194 GLU A N 1
ATOM 1536 C CA . GLU A 1 197 ? 13.464 39.575 -39.329 1.00 32.74 194 GLU A CA 1
ATOM 1537 C C . GLU A 1 197 ? 12.946 39.404 -37.907 1.00 36.31 194 GLU A C 1
ATOM 1538 O O . GLU A 1 197 ? 13.669 38.934 -37.021 1.00 30.92 194 GLU A O 1
ATOM 1544 N N . THR A 1 198 ? 11.691 39.782 -37.689 1.00 32.04 195 THR A N 1
ATOM 1545 C CA . THR A 1 198 ? 11.092 39.678 -36.367 1.00 28.17 195 THR A CA 1
ATOM 1546 C C . THR A 1 198 ? 10.835 38.226 -35.954 1.00 30.05 195 THR A C 1
ATOM 1547 O O . THR A 1 198 ? 10.975 37.882 -34.778 1.00 31.62 195 THR A O 1
ATOM 1551 N N . TRP A 1 199 ? 10.461 37.374 -36.909 1.00 28.77 196 TRP A N 1
ATOM 1552 C CA . TRP A 1 199 ? 10.219 35.966 -36.597 1.00 32.18 196 TRP A CA 1
ATOM 1553 C C . TRP A 1 199 ? 11.567 35.334 -36.236 1.00 33.01 196 TRP A C 1
ATOM 1554 O O . TRP A 1 199 ? 11.649 34.476 -35.351 1.00 33.91 196 TRP A O 1
ATOM 1565 N N . LEU A 1 200 ? 12.620 35.766 -36.922 1.00 34.31 197 LEU A N 1
ATOM 1566 C CA . LEU A 1 200 ? 13.960 35.255 -36.640 1.00 37.22 197 LEU A CA 1
ATOM 1567 C C . LEU A 1 200 ? 14.265 35.514 -35.170 1.00 37.99 197 LEU A C 1
ATOM 1568 O O . LEU A 1 200 ? 14.668 34.607 -34.443 1.00 35.61 197 LEU A O 1
ATOM 1573 N N . ASN A 1 201 ? 14.055 36.754 -34.734 1.00 35.11 198 ASN A N 1
ATOM 1574 C CA . ASN A 1 201 ? 14.306 37.130 -33.349 1.00 34.42 198 ASN A CA 1
ATOM 1575 C C . ASN A 1 201 ? 13.365 36.452 -32.356 1.00 37.72 198 ASN A C 1
ATOM 1576 O O . ASN A 1 201 ? 13.796 36.023 -31.284 1.00 34.14 198 ASN A O 1
ATOM 1581 N N . ASP A 1 202 ? 12.081 36.355 -32.698 1.00 30.33 199 ASP A N 1
ATOM 1582 C CA . ASP A 1 202 ? 11.136 35.718 -31.791 1.00 29.53 199 ASP A CA 1
ATOM 1583 C C . ASP A 1 202 ? 11.368 34.209 -31.728 1.00 27.99 199 ASP A C 1
ATOM 1584 O O . ASP A 1 202 ? 11.057 33.571 -30.722 1.00 35.87 199 ASP A O 1
ATOM 1589 N N . SER A 1 203 ? 11.922 33.642 -32.795 1.00 34.15 200 SER A N 1
ATOM 1590 C CA . SER A 1 203 ? 12.219 32.212 -32.823 1.00 39.28 200 SER A CA 1
ATOM 1591 C C . SER A 1 203 ? 13.328 31.923 -31.813 1.00 41.15 200 SER A C 1
ATOM 1592 O O . SER A 1 203 ? 13.250 30.965 -31.040 1.00 39.11 200 SER A O 1
ATOM 1595 N N . GLU A 1 204 ? 14.365 32.756 -31.824 1.00 43.33 201 GLU A N 1
ATOM 1596 C CA . GLU A 1 204 ? 15.467 32.584 -30.887 1.00 43.30 201 GLU A CA 1
ATOM 1597 C C . GLU A 1 204 ? 14.928 32.813 -29.481 1.00 41.21 201 GLU A C 1
ATOM 1598 O O . GLU A 1 204 ? 15.291 32.104 -28.542 1.00 37.89 201 GLU A O 1
ATOM 1604 N N . TRP A 1 205 ? 14.050 33.804 -29.350 1.00 36.69 202 TRP A N 1
ATOM 1605 C CA . TRP A 1 205 ? 13.440 34.138 -28.067 1.00 37.09 202 TRP A CA 1
ATOM 1606 C C . TRP A 1 205 ? 12.694 32.932 -27.505 1.00 38.53 202 TRP A C 1
ATOM 1607 O O . TRP A 1 205 ? 12.802 32.615 -26.318 1.00 37.84 202 TRP A O 1
ATOM 1618 N N . LEU A 1 206 ? 11.931 32.264 -28.364 1.00 36.21 203 LEU A N 1
ATOM 1619 C CA . LEU A 1 206 ? 11.167 31.091 -27.958 1.00 39.00 203 LEU A CA 1
ATOM 1620 C C . LEU A 1 206 ? 12.080 29.967 -27.469 1.00 40.11 203 LEU A C 1
ATOM 1621 O O . LEU A 1 206 ? 11.883 29.425 -26.383 1.00 40.66 203 LEU A O 1
ATOM 1626 N N . ARG A 1 207 ? 13.080 29.623 -28.272 1.00 43.88 204 ARG A N 1
ATOM 1627 C CA . ARG A 1 207 ? 13.999 28.550 -27.910 1.00 49.08 204 ARG A CA 1
ATOM 1628 C C . ARG A 1 207 ? 14.795 28.798 -26.635 1.00 50.58 204 ARG A C 1
ATOM 1629 O O . ARG A 1 207 ? 14.979 27.886 -25.830 1.00 50.77 204 ARG A O 1
ATOM 1637 N N . GLU A 1 208 ? 15.263 30.024 -26.441 1.00 50.75 205 GLU A N 1
ATOM 1638 C CA . GLU A 1 208 ? 16.039 30.325 -25.248 1.00 50.47 205 GLU A CA 1
ATOM 1639 C C . GLU A 1 208 ? 15.178 30.335 -23.991 1.00 49.34 205 GLU A C 1
ATOM 1640 O O . GLU A 1 208 ? 15.694 30.275 -22.874 1.00 48.45 205 GLU A O 1
ATOM 1646 N N . LYS A 1 209 ? 13.864 30.395 -24.177 1.00 44.72 206 LYS A N 1
ATOM 1647 C CA . LYS A 1 209 ? 12.938 30.376 -23.050 1.00 45.67 206 LYS A CA 1
ATOM 1648 C C . LYS A 1 209 ? 12.750 28.937 -22.585 1.00 46.59 206 LYS A C 1
ATOM 1649 O O . LYS A 1 209 ? 12.525 28.680 -21.402 1.00 46.07 206 LYS A O 1
ATOM 1655 N N . ILE A 1 210 ? 12.840 28.003 -23.527 1.00 48.60 207 ILE A N 1
ATOM 1656 C CA . ILE A 1 210 ? 12.687 26.585 -23.225 1.00 58.33 207 ILE A CA 1
ATOM 1657 C C . ILE A 1 210 ? 13.744 26.171 -22.208 1.00 64.94 207 ILE A C 1
ATOM 1658 O O . ILE A 1 210 ? 13.583 25.185 -21.491 1.00 64.84 207 ILE A O 1
ATOM 1663 N N . THR A 1 211 ? 14.826 26.940 -22.154 1.00 75.01 208 THR A N 1
ATOM 1664 C CA . THR A 1 211 ? 15.917 26.672 -21.228 1.00 86.82 208 THR A CA 1
ATOM 1665 C C . THR A 1 211 ? 16.159 27.876 -20.319 1.00 92.09 208 THR A C 1
ATOM 1666 O O . THR A 1 211 ? 17.173 28.566 -20.436 1.00 94.72 208 THR A O 1
ATOM 1670 N N . THR A 1 212 ? 15.218 28.126 -19.414 1.00 96.95 209 THR A N 1
ATOM 1671 C CA . THR A 1 212 ? 15.328 29.246 -18.485 1.00 101.69 209 THR A CA 1
ATOM 1672 C C . THR A 1 212 ? 16.384 28.968 -17.420 1.00 103.51 209 THR A C 1
ATOM 1673 O O . THR A 1 212 ? 16.347 29.540 -16.329 1.00 104.95 209 THR A O 1
ATOM 1677 N N . GLN A 1 218 ? 9.483 32.945 -18.394 1.00 63.60 215 GLN A N 1
ATOM 1678 C CA . GLN A 1 218 ? 9.207 31.527 -18.204 1.00 64.05 215 GLN A CA 1
ATOM 1679 C C . GLN A 1 218 ? 8.724 30.879 -19.500 1.00 58.02 215 GLN A C 1
ATOM 1680 O O . GLN A 1 218 ? 8.831 31.473 -20.573 1.00 54.84 215 GLN A O 1
ATOM 1686 N N . GLN A 1 219 ? 8.195 29.664 -19.400 1.00 52.72 216 GLN A N 1
ATOM 1687 C CA . GLN A 1 219 ? 7.726 28.949 -20.581 1.00 48.62 216 GLN A CA 1
ATOM 1688 C C . GLN A 1 219 ? 6.702 29.754 -21.376 1.00 47.72 216 GLN A C 1
ATOM 1689 O O . GLN A 1 219 ? 5.587 29.999 -20.914 1.00 40.87 216 GLN A O 1
ATOM 1695 N N . PRO A 1 220 ? 7.079 30.173 -22.593 1.00 45.26 217 PRO A N 1
ATOM 1696 C CA . PRO A 1 220 ? 6.206 30.958 -23.466 1.00 47.35 217 PRO A CA 1
ATOM 1697 C C . PRO A 1 220 ? 5.002 30.172 -23.949 1.00 48.19 217 PRO A C 1
ATOM 1698 O O . PRO A 1 220 ? 4.811 29.007 -23.598 1.00 45.00 217 PRO A O 1
ATOM 1702 N N . LEU A 1 221 ? 4.195 30.823 -24.775 1.00 45.46 218 LEU A N 1
ATOM 1703 C CA . LEU A 1 221 ? 3.000 30.202 -25.308 1.00 43.50 218 LEU A CA 1
ATOM 1704 C C . LEU A 1 221 ? 2.691 30.886 -26.631 1.00 35.39 218 LEU A C 1
ATOM 1705 O O . LEU A 1 221 ? 2.760 32.108 -26.723 1.00 35.96 218 LEU A O 1
ATOM 1710 N N . VAL A 1 222 ? 2.388 30.095 -27.655 1.00 33.10 219 VAL A N 1
ATOM 1711 C CA . VAL A 1 222 ? 2.035 30.642 -28.961 1.00 33.98 219 VAL A CA 1
ATOM 1712 C C . VAL A 1 222 ? 0.592 30.244 -29.238 1.00 34.73 219 VAL A C 1
ATOM 1713 O O . VAL A 1 222 ? 0.248 29.061 -29.220 1.00 32.25 219 VAL A O 1
ATOM 1717 N N . ILE A 1 223 ? -0.250 31.240 -29.485 1.00 30.43 220 ILE A N 1
ATOM 1718 C CA . ILE A 1 223 ? -1.667 30.996 -29.739 1.00 31.56 220 ILE A CA 1
ATOM 1719 C C . ILE A 1 223 ? -2.044 31.419 -31.154 1.00 30.45 220 ILE A C 1
ATOM 1720 O O . ILE A 1 223 ? -1.929 32.591 -31.502 1.00 29.19 220 ILE A O 1
ATOM 1725 N N . VAL A 1 224 ? -2.484 30.453 -31.957 1.00 27.17 221 VAL A N 1
ATOM 1726 C CA . VAL A 1 224 ? -2.884 30.696 -33.341 1.00 27.61 221 VAL A CA 1
ATOM 1727 C C . VAL A 1 224 ? -4.402 30.835 -33.328 1.00 27.71 221 VAL A C 1
ATOM 1728 O O . VAL A 1 224 ? -5.100 29.972 -32.786 1.00 27.99 221 VAL A O 1
ATOM 1732 N N . VAL A 1 225 ? -4.917 31.917 -33.911 1.00 27.27 222 VAL A N 1
ATOM 1733 C CA . VAL A 1 225 ? -6.354 32.158 -33.890 1.00 24.30 222 VAL A CA 1
ATOM 1734 C C . VAL A 1 225 ? -6.975 32.662 -35.194 1.00 27.26 222 VAL A C 1
ATOM 1735 O O . VAL A 1 225 ? -6.472 33.594 -35.821 1.00 23.61 222 VAL A O 1
ATOM 1739 N N . GLY A 1 226 ? -8.078 32.029 -35.585 1.00 29.78 223 GLY A N 1
ATOM 1740 C CA . GLY A 1 226 ? -8.812 32.434 -36.773 1.00 27.53 223 GLY A CA 1
ATOM 1741 C C . GLY A 1 226 ? -8.107 32.480 -38.109 1.00 26.34 223 GLY A C 1
ATOM 1742 O O . GLY A 1 226 ? -8.218 33.463 -38.836 1.00 23.85 223 GLY A O 1
ATOM 1743 N N . THR A 1 227 ? -7.372 31.431 -38.447 1.00 26.03 224 THR A N 1
ATOM 1744 C CA . THR A 1 227 ? -6.704 31.396 -39.735 1.00 24.86 224 THR A CA 1
ATOM 1745 C C . THR A 1 227 ? -6.783 29.984 -40.297 1.00 27.79 224 THR A C 1
ATOM 1746 O O . THR A 1 227 ? -6.755 29.014 -39.545 1.00 29.28 224 THR A O 1
ATOM 1750 N N . SER A 1 228 ? -6.906 29.867 -41.616 1.00 29.32 225 SER A N 1
ATOM 1751 C CA . SER A 1 228 ? -6.984 28.547 -42.236 1.00 32.19 225 SER A CA 1
ATOM 1752 C C . SER A 1 228 ? -5.579 28.050 -42.558 1.00 32.44 225 SER A C 1
ATOM 1753 O O . SER A 1 228 ? -5.402 26.937 -43.065 1.00 31.11 225 SER A O 1
ATOM 1756 N N . LEU A 1 229 ? -4.588 28.884 -42.258 1.00 30.14 226 LEU A N 1
ATOM 1757 C CA . LEU A 1 229 ? -3.188 28.549 -42.506 1.00 33.74 226 LEU A CA 1
ATOM 1758 C C . LEU A 1 229 ? -3.018 27.983 -43.912 1.00 35.07 226 LEU A C 1
ATOM 1759 O O . LEU A 1 229 ? -2.420 26.921 -44.104 1.00 34.12 226 LEU A O 1
ATOM 1764 N N . ALA A 1 230 ? -3.548 28.710 -44.893 1.00 30.06 227 ALA A N 1
ATOM 1765 C CA . ALA A 1 230 ? -3.476 28.298 -46.289 1.00 36.02 227 ALA A CA 1
ATOM 1766 C C . ALA A 1 230 ? -2.722 29.309 -47.141 1.00 34.29 227 ALA A C 1
ATOM 1767 O O . ALA A 1 230 ? -2.595 29.144 -48.353 1.00 37.22 227 ALA A O 1
ATOM 1769 N N . VAL A 1 231 ? -2.232 30.367 -46.510 1.00 31.00 228 VAL A N 1
ATOM 1770 C CA . VAL A 1 231 ? -1.483 31.376 -47.237 1.00 31.37 228 VAL A CA 1
ATOM 1771 C C . VAL A 1 231 ? -0.051 31.429 -46.718 1.00 30.89 228 VAL A C 1
ATOM 1772 O O . VAL A 1 231 ? 0.189 31.648 -45.528 1.00 31.31 228 VAL A O 1
ATOM 1776 N N . TYR A 1 232 ? 0.896 31.205 -47.622 1.00 34.51 229 TYR A N 1
ATOM 1777 C CA . TYR A 1 232 ? 2.309 31.223 -47.270 1.00 35.41 229 TYR A CA 1
ATOM 1778 C C . TYR A 1 232 ? 2.949 32.533 -47.719 1.00 32.09 229 TYR A C 1
ATOM 1779 O O . TYR A 1 232 ? 2.438 33.203 -48.615 1.00 29.95 229 TYR A O 1
ATOM 1788 N N . PRO A 1 233 ? 4.096 32.904 -47.124 1.00 32.30 230 PRO A N 1
ATOM 1789 C CA . PRO A 1 233 ? 4.827 32.177 -46.078 1.00 29.52 230 PRO A CA 1
ATOM 1790 C C . PRO A 1 233 ? 4.296 32.257 -44.646 1.00 29.76 230 PRO A C 1
ATOM 1791 O O . PRO A 1 233 ? 4.852 31.631 -43.752 1.00 28.62 230 PRO A O 1
ATOM 1795 N N . PHE A 1 234 ? 3.229 33.015 -44.414 1.00 27.80 231 PHE A N 1
ATOM 1796 C CA . PHE A 1 234 ? 2.700 33.132 -43.059 1.00 26.13 231 PHE A CA 1
ATOM 1797 C C . PHE A 1 234 ? 2.357 31.767 -42.468 1.00 31.41 231 PHE A C 1
ATOM 1798 O O . PHE A 1 234 ? 2.601 31.511 -41.288 1.00 30.67 231 PHE A O 1
ATOM 1806 N N . ALA A 1 235 ? 1.784 30.898 -43.296 1.00 30.98 232 ALA A N 1
ATOM 1807 C CA . ALA A 1 235 ? 1.372 29.572 -42.855 1.00 30.41 232 ALA A CA 1
ATOM 1808 C C . ALA A 1 235 ? 2.526 28.670 -42.416 1.00 35.31 232 ALA A C 1
ATOM 1809 O O . ALA A 1 235 ? 2.296 27.600 -41.856 1.00 36.36 232 ALA A O 1
ATOM 1811 N N . SER A 1 236 ? 3.760 29.097 -42.660 1.00 35.01 233 SER A N 1
ATOM 1812 C CA . SER A 1 236 ? 4.917 28.292 -42.275 1.00 35.81 233 SER A CA 1
ATOM 1813 C C . SER A 1 236 ? 5.328 28.501 -40.822 1.00 39.43 233 SER A C 1
ATOM 1814 O O . SER A 1 236 ? 6.094 27.710 -40.265 1.00 37.98 233 SER A O 1
ATOM 1817 N N . LEU A 1 237 ? 4.811 29.555 -40.202 1.00 36.74 234 LEU A N 1
ATOM 1818 C CA . LEU A 1 237 ? 5.171 29.863 -38.824 1.00 36.97 234 LEU A CA 1
ATOM 1819 C C . LEU A 1 237 ? 4.835 28.790 -37.786 1.00 39.24 234 LEU A C 1
ATOM 1820 O O . LEU A 1 237 ? 5.682 28.421 -36.970 1.00 34.69 234 LEU A O 1
ATOM 1825 N N . PRO A 1 238 ? 3.595 28.277 -37.796 1.00 34.25 235 PRO A N 1
ATOM 1826 C CA . PRO A 1 238 ? 3.227 27.253 -36.817 1.00 29.34 235 PRO A CA 1
ATOM 1827 C C . PRO A 1 238 ? 4.177 26.056 -36.744 1.00 30.31 235 PRO A C 1
ATOM 1828 O O . PRO A 1 238 ? 4.561 25.635 -35.656 1.00 31.95 235 PRO A O 1
ATOM 1832 N N . GLU A 1 239 ? 4.553 25.518 -37.898 1.00 30.63 236 GLU A N 1
ATOM 1833 C CA . GLU A 1 239 ? 5.443 24.357 -37.938 1.00 42.77 236 GLU A CA 1
ATOM 1834 C C . GLU A 1 239 ? 6.847 24.711 -37.468 1.00 44.00 236 GLU A C 1
ATOM 1835 O O . GLU A 1 239 ? 7.609 23.837 -37.045 1.00 41.02 236 GLU A O 1
ATOM 1841 N N . GLU A 1 240 ? 7.184 25.994 -37.542 1.00 41.98 237 GLU A N 1
ATOM 1842 C CA . GLU A 1 240 ? 8.501 26.458 -37.133 1.00 43.56 237 GLU A CA 1
ATOM 1843 C C . GLU A 1 240 ? 8.575 26.798 -35.653 1.00 42.15 237 GLU A C 1
ATOM 1844 O O . GLU A 1 240 ? 9.621 27.214 -35.155 1.00 42.16 237 GLU A O 1
ATOM 1850 N N . ILE A 1 241 ? 7.461 26.621 -34.950 1.00 36.38 238 ILE A N 1
ATOM 1851 C CA . ILE A 1 241 ? 7.433 26.876 -33.517 1.00 36.23 238 ILE A CA 1
ATOM 1852 C C . ILE A 1 241 ? 8.205 25.731 -32.866 1.00 40.25 238 ILE A C 1
ATOM 1853 O O . ILE A 1 241 ? 8.047 24.576 -33.259 1.00 40.07 238 ILE A O 1
ATOM 1858 N N . PRO A 1 242 ? 9.058 26.038 -31.875 1.00 40.66 239 PRO A N 1
ATOM 1859 C CA . PRO A 1 242 ? 9.837 24.997 -31.198 1.00 44.62 239 PRO A CA 1
ATOM 1860 C C . PRO A 1 242 ? 8.972 23.852 -30.675 1.00 46.40 239 PRO A C 1
ATOM 1861 O O . PRO A 1 242 ? 7.925 24.077 -30.067 1.00 39.20 239 PRO A O 1
ATOM 1865 N N . ARG A 1 243 ? 9.426 22.627 -30.919 1.00 44.93 240 ARG A N 1
ATOM 1866 C CA . ARG A 1 243 ? 8.720 21.429 -30.484 1.00 50.63 240 ARG A CA 1
ATOM 1867 C C . ARG A 1 243 ? 8.355 21.510 -29.004 1.00 44.85 240 ARG A C 1
ATOM 1868 O O . ARG A 1 243 ? 7.285 21.058 -28.598 1.00 44.01 240 ARG A O 1
ATOM 1876 N N . LYS A 1 244 ? 9.244 22.096 -28.205 1.00 44.69 241 LYS A N 1
ATOM 1877 C CA . LYS A 1 244 ? 9.019 22.213 -26.769 1.00 44.11 241 LYS A CA 1
ATOM 1878 C C . LYS A 1 244 ? 8.234 23.439 -26.314 1.00 46.96 241 LYS A C 1
ATOM 1879 O O . LYS A 1 244 ? 8.099 23.677 -25.112 1.00 48.72 241 LYS A O 1
ATOM 1885 N N . VAL A 1 245 ? 7.727 24.222 -27.263 1.00 42.80 242 VAL A N 1
ATOM 1886 C CA . VAL A 1 245 ? 6.920 25.395 -26.924 1.00 41.79 242 VAL A CA 1
ATOM 1887 C C . VAL A 1 245 ? 5.466 25.024 -27.198 1.00 34.72 242 VAL A C 1
ATOM 1888 O O . VAL A 1 245 ? 5.118 24.645 -28.312 1.00 40.31 242 VAL A O 1
ATOM 1892 N N . LYS A 1 246 ? 4.629 25.131 -26.175 1.00 38.31 243 LYS A N 1
ATOM 1893 C CA . LYS A 1 246 ? 3.220 24.775 -26.295 1.00 41.89 243 LYS A CA 1
ATOM 1894 C C . LYS A 1 246 ? 2.482 25.591 -27.347 1.00 41.01 243 LYS A C 1
ATOM 1895 O O . LYS A 1 246 ? 2.553 26.818 -27.348 1.00 42.05 243 LYS A O 1
ATOM 1901 N N . ARG A 1 247 ? 1.776 24.901 -28.236 1.00 42.71 244 ARG A N 1
ATOM 1902 C CA . ARG A 1 247 ? 0.999 25.563 -29.281 1.00 40.46 244 ARG A CA 1
ATOM 1903 C C . ARG A 1 247 ? -0.482 25.425 -28.971 1.00 43.44 244 ARG A C 1
ATOM 1904 O O . ARG A 1 247 ? -0.944 24.363 -28.550 1.00 37.70 244 ARG A O 1
ATOM 1912 N N . VAL A 1 248 ? -1.223 26.506 -29.176 1.00 39.07 245 VAL A N 1
ATOM 1913 C CA . VAL A 1 248 ? -2.659 26.496 -28.959 1.00 37.93 245 VAL A CA 1
ATOM 1914 C C . VAL A 1 248 ? -3.292 26.974 -30.258 1.00 37.50 245 VAL A C 1
ATOM 1915 O O . VAL A 1 248 ? -2.761 27.864 -30.923 1.00 32.82 245 VAL A O 1
ATOM 1919 N N . LEU A 1 249 ? -4.399 26.350 -30.636 1.00 36.92 246 LEU A N 1
ATOM 1920 C CA . LEU A 1 249 ? -5.110 26.741 -31.844 1.00 32.11 246 LEU A CA 1
ATOM 1921 C C . LEU A 1 249 ? -6.566 26.977 -31.504 1.00 36.22 246 LEU A C 1
ATOM 1922 O O . LEU A 1 249 ? -7.257 26.070 -31.034 1.00 36.03 246 LEU A O 1
ATOM 1927 N N . CYS A 1 250 ? -7.021 28.206 -31.714 1.00 33.28 247 CYS A N 1
ATOM 1928 C CA . CYS A 1 250 ? -8.415 28.547 -31.484 1.00 32.50 247 CYS A CA 1
ATOM 1929 C C . CYS A 1 250 ? -8.951 28.837 -32.881 1.00 34.20 247 CYS A C 1
ATOM 1930 O O . CYS A 1 250 ? -8.710 29.905 -33.444 1.00 29.21 247 CYS A O 1
ATOM 1933 N N . ASN A 1 251 ? -9.657 27.867 -33.442 1.00 28.77 248 ASN A N 1
ATOM 1934 C CA . ASN A 1 251 ? -10.197 27.999 -34.786 1.00 24.51 248 ASN A CA 1
ATOM 1935 C C . ASN A 1 251 ? -11.406 27.079 -34.890 1.00 33.83 248 ASN A C 1
ATOM 1936 O O . ASN A 1 251 ? -11.479 26.068 -34.195 1.00 33.54 248 ASN A O 1
ATOM 1941 N N . LEU A 1 252 ? -12.354 27.421 -35.754 1.00 30.80 249 LEU A N 1
ATOM 1942 C CA . LEU A 1 252 ? -13.543 26.593 -35.898 1.00 31.44 249 LEU A CA 1
ATOM 1943 C C . LEU A 1 252 ? -13.196 25.205 -36.416 1.00 32.43 249 LEU A C 1
ATOM 1944 O O . LEU A 1 252 ? -13.934 24.249 -36.188 1.00 35.81 249 LEU A O 1
ATOM 1949 N N . GLU A 1 253 ? -12.069 25.096 -37.111 1.00 32.89 250 GLU A N 1
ATOM 1950 C CA . GLU A 1 253 ? -11.629 23.817 -37.649 1.00 37.75 250 GLU A CA 1
ATOM 1951 C C . GLU A 1 253 ? -10.138 23.614 -37.432 1.00 37.53 250 GLU A C 1
ATOM 1952 O O . GLU A 1 253 ? -9.372 24.574 -37.415 1.00 28.79 250 GLU A O 1
ATOM 1958 N N . THR A 1 254 ? -9.733 22.362 -37.256 1.00 36.05 251 THR A N 1
ATOM 1959 C CA . THR A 1 254 ? -8.319 22.051 -37.074 1.00 33.60 251 THR A CA 1
ATOM 1960 C C . THR A 1 254 ? -7.684 22.192 -38.446 1.00 33.02 251 THR A C 1
ATOM 1961 O O . THR A 1 254 ? -8.121 21.561 -39.410 1.00 39.35 251 THR A O 1
ATOM 1965 N N . VAL A 1 255 ? -6.656 23.029 -38.542 1.00 32.26 252 VAL A N 1
ATOM 1966 C CA . VAL A 1 255 ? -6.014 23.274 -39.826 1.00 33.56 252 VAL A CA 1
ATOM 1967 C C . VAL A 1 255 ? -4.493 23.315 -39.772 1.00 29.18 252 VAL A C 1
ATOM 1968 O O . VAL A 1 255 ? -3.893 23.278 -38.705 1.00 33.79 252 VAL A O 1
ATOM 1972 N N . GLY A 1 256 ? -3.896 23.395 -40.954 1.00 29.95 253 GLY A N 1
ATOM 1973 C CA . GLY A 1 256 ? -2.457 23.488 -41.079 1.00 39.10 253 GLY A CA 1
ATOM 1974 C C . GLY A 1 256 ? -1.667 22.413 -40.371 1.00 42.53 253 GLY A C 1
ATOM 1975 O O . GLY A 1 256 ? -2.055 21.246 -40.356 1.00 39.04 253 GLY A O 1
ATOM 1976 N N . ASP A 1 257 ? -0.555 22.823 -39.774 1.00 40.86 254 ASP A N 1
ATOM 1977 C CA . ASP A 1 257 ? 0.322 21.899 -39.078 1.00 45.93 254 ASP A CA 1
ATOM 1978 C C . ASP A 1 257 ? -0.366 21.204 -37.911 1.00 48.81 254 ASP A C 1
ATOM 1979 O O . ASP A 1 257 ? 0.021 20.097 -37.537 1.00 51.92 254 ASP A O 1
ATOM 1984 N N . PHE A 1 258 ? -1.381 21.843 -37.334 1.00 43.53 255 PHE A N 1
ATOM 1985 C CA . PHE A 1 258 ? -2.092 21.232 -36.218 1.00 43.89 255 PHE A CA 1
ATOM 1986 C C . PHE A 1 258 ? -2.860 20.013 -36.714 1.00 44.85 255 PHE A C 1
ATOM 1987 O O . PHE A 1 258 ? -3.250 19.152 -35.927 1.00 48.65 255 PHE A O 1
ATOM 1995 N N . LYS A 1 259 ? -3.078 19.952 -38.024 1.00 46.34 256 LYS A N 1
ATOM 1996 C CA . LYS A 1 259 ? -3.799 18.839 -38.631 1.00 51.16 256 LYS A CA 1
ATOM 1997 C C . LYS A 1 259 ? -2.837 17.857 -39.293 1.00 54.43 256 LYS A C 1
ATOM 1998 O O . LYS A 1 259 ? -3.019 16.643 -39.208 1.00 56.32 256 LYS A O 1
ATOM 2004 N N . ALA A 1 260 ? -1.811 18.392 -39.947 1.00 56.70 257 ALA A N 1
ATOM 2005 C CA . ALA A 1 260 ? -0.828 17.574 -40.646 1.00 57.43 257 ALA A CA 1
ATOM 2006 C C . ALA A 1 260 ? 0.190 16.898 -39.732 1.00 56.33 257 ALA A C 1
ATOM 2007 O O . ALA A 1 260 ? 0.612 15.772 -39.996 1.00 57.36 257 ALA A O 1
ATOM 2009 N N . ASN A 1 261 ? 0.585 17.581 -38.661 1.00 53.38 258 ASN A N 1
ATOM 2010 C CA . ASN A 1 261 ? 1.574 17.030 -37.741 1.00 50.75 258 ASN A CA 1
ATOM 2011 C C . ASN A 1 261 ? 1.295 17.420 -36.296 1.00 47.01 258 ASN A C 1
ATOM 2012 O O . ASN A 1 261 ? 2.076 18.142 -35.679 1.00 48.18 258 ASN A O 1
ATOM 2017 N N . LYS A 1 262 ? 0.184 16.933 -35.758 1.00 47.75 259 LYS A N 1
ATOM 2018 C CA . LYS A 1 262 ? -0.207 17.234 -34.385 1.00 52.50 259 LYS A CA 1
ATOM 2019 C C . LYS A 1 262 ? 0.899 16.898 -33.385 1.00 53.22 259 LYS A C 1
ATOM 2020 O O . LYS A 1 262 ? 1.653 15.944 -33.576 1.00 55.24 259 LYS A O 1
ATOM 2026 N N . ARG A 1 263 ? 0.989 17.693 -32.323 1.00 55.38 260 ARG A N 1
ATOM 2027 C CA . ARG A 1 263 ? 1.988 17.490 -31.277 1.00 56.94 260 ARG A CA 1
ATOM 2028 C C . ARG A 1 263 ? 1.281 17.204 -29.951 1.00 60.30 260 ARG A C 1
ATOM 2029 O O . ARG A 1 263 ? 0.293 17.854 -29.614 1.00 62.43 260 ARG A O 1
ATOM 2037 N N . PRO A 1 264 ? 1.789 16.230 -29.180 1.00 59.51 261 PRO A N 1
ATOM 2038 C CA . PRO A 1 264 ? 1.216 15.844 -27.887 1.00 56.39 261 PRO A CA 1
ATOM 2039 C C . PRO A 1 264 ? 0.733 16.998 -27.010 1.00 52.69 261 PRO A C 1
ATOM 2040 O O . PRO A 1 264 ? -0.312 16.898 -26.367 1.00 52.18 261 PRO A O 1
ATOM 2044 N N . THR A 1 265 ? 1.488 18.091 -26.983 1.00 47.03 262 THR A N 1
ATOM 2045 C CA . THR A 1 265 ? 1.111 19.234 -26.161 1.00 43.64 262 THR A CA 1
ATOM 2046 C C . THR A 1 265 ? 0.193 20.233 -26.867 1.00 40.18 262 THR A C 1
ATOM 2047 O O . THR A 1 265 ? -0.252 21.202 -26.253 1.00 46.62 262 THR A O 1
ATOM 2051 N N . ASP A 1 266 ? -0.085 20.006 -28.147 1.00 36.74 263 ASP A N 1
ATOM 2052 C CA . ASP A 1 266 ? -0.974 20.908 -28.882 1.00 42.92 263 ASP A CA 1
ATOM 2053 C C . ASP A 1 266 ? -2.342 20.943 -28.217 1.00 44.49 263 ASP A C 1
ATOM 2054 O O . ASP A 1 266 ? -2.892 19.902 -27.858 1.00 48.93 263 ASP A O 1
ATOM 2059 N N . LEU A 1 267 ? -2.887 22.141 -28.046 1.00 42.29 264 LEU A N 1
ATOM 2060 C CA . LEU A 1 267 ? -4.204 22.288 -27.451 1.00 39.78 264 LEU A CA 1
ATOM 2061 C C . LEU A 1 267 ? -5.124 22.902 -28.498 1.00 41.89 264 LEU A C 1
ATOM 2062 O O . LEU A 1 267 ? -4.985 24.074 -28.838 1.00 41.10 264 LEU A O 1
ATOM 2067 N N . ILE A 1 268 ? -6.049 22.101 -29.015 1.00 39.47 265 ILE A N 1
ATOM 2068 C CA . ILE A 1 268 ? -6.989 22.565 -30.030 1.00 37.49 265 ILE A CA 1
ATOM 2069 C C . ILE A 1 268 ? -8.300 23.007 -29.389 1.00 39.38 265 ILE A C 1
ATOM 2070 O O . ILE A 1 268 ? -8.918 22.256 -28.636 1.00 38.39 265 ILE A O 1
ATOM 2075 N N . VAL A 1 269 ? -8.718 24.232 -29.695 1.00 35.59 266 VAL A N 1
ATOM 2076 C CA . VAL A 1 269 ? -9.948 24.786 -29.149 1.00 33.98 266 VAL A CA 1
ATOM 2077 C C . VAL A 1 269 ? -10.877 25.254 -30.268 1.00 38.07 266 VAL A C 1
ATOM 2078 O O . VAL A 1 269 ? -10.669 26.321 -30.846 1.00 33.80 266 VAL A O 1
ATOM 2082 N N . HIS A 1 270 ? -11.895 24.455 -30.579 1.00 32.98 267 HIS A N 1
ATOM 2083 C CA . HIS A 1 270 ? -12.848 24.828 -31.622 1.00 34.88 267 HIS A CA 1
ATOM 2084 C C . HIS A 1 270 ? -13.820 25.830 -31.009 1.00 34.39 267 HIS A C 1
ATOM 2085 O O . HIS A 1 270 ? -14.775 25.446 -30.333 1.00 34.10 267 HIS A O 1
ATOM 2092 N N . GLN A 1 271 ? -13.575 27.117 -31.241 1.00 31.20 268 GLN A N 1
ATOM 2093 C CA . GLN A 1 271 ? -14.422 28.150 -30.669 1.00 29.54 268 GLN A CA 1
ATOM 2094 C C . GLN A 1 271 ? -14.285 29.476 -31.412 1.00 30.52 268 GLN A C 1
ATOM 2095 O O . GLN A 1 271 ? -13.266 29.732 -32.055 1.00 29.83 268 GLN A O 1
ATOM 2101 N N . TYR A 1 272 ? -15.317 30.309 -31.327 1.00 29.63 269 TYR A N 1
ATOM 2102 C CA . TYR A 1 272 ? -15.274 31.620 -31.965 1.00 25.14 269 TYR A CA 1
ATOM 2103 C C . TYR A 1 272 ? -14.236 32.428 -31.203 1.00 26.54 269 TYR A C 1
ATOM 2104 O O . TYR A 1 272 ? -14.158 32.348 -29.976 1.00 27.63 269 TYR A O 1
ATOM 2113 N N . SER A 1 273 ? -13.448 33.217 -31.918 1.00 24.66 270 SER A N 1
ATOM 2114 C CA . SER A 1 273 ? -12.429 34.023 -31.266 1.00 26.11 270 SER A CA 1
ATOM 2115 C C . SER A 1 273 ? -12.966 34.946 -30.163 1.00 29.50 270 SER A C 1
ATOM 2116 O O . SER A 1 273 ? -12.316 35.101 -29.128 1.00 27.96 270 SER A O 1
ATOM 2119 N N . ASP A 1 274 ? -14.141 35.551 -30.354 1.00 26.79 271 ASP A N 1
ATOM 2120 C CA . ASP A 1 274 ? -14.687 36.435 -29.321 1.00 27.88 271 ASP A CA 1
ATOM 2121 C C . ASP A 1 274 ? -15.121 35.672 -28.067 1.00 26.92 271 ASP A C 1
ATOM 2122 O O . ASP A 1 274 ? -14.980 36.177 -26.952 1.00 28.88 271 ASP A O 1
ATOM 2127 N N . GLU A 1 275 ? -15.659 34.470 -28.256 1.00 27.55 272 GLU A N 1
ATOM 2128 C CA . GLU A 1 275 ? -16.108 33.644 -27.132 1.00 30.31 272 GLU A CA 1
ATOM 2129 C C . GLU A 1 275 ? -14.858 33.146 -26.409 1.00 30.98 272 GLU A C 1
ATOM 2130 O O . GLU A 1 275 ? -14.820 33.086 -25.186 1.00 31.75 272 GLU A O 1
ATOM 2136 N N . PHE A 1 276 ? -13.842 32.790 -27.188 1.00 30.20 273 PHE A N 1
ATOM 2137 C CA . PHE A 1 276 ? -12.563 32.332 -26.648 1.00 31.72 273 PHE A CA 1
ATOM 2138 C C . PHE A 1 276 ? -12.012 33.428 -25.734 1.00 35.67 273 PHE A C 1
ATOM 2139 O O . PHE A 1 276 ? -11.584 33.163 -24.603 1.00 30.93 273 PHE A O 1
ATOM 2147 N N . ALA A 1 277 ? -12.030 34.664 -26.230 1.00 30.28 274 ALA A N 1
ATOM 2148 C CA . ALA A 1 277 ? -11.544 35.811 -25.464 1.00 32.04 274 ALA A CA 1
ATOM 2149 C C . ALA A 1 277 ? -12.331 35.977 -24.166 1.00 38.39 274 ALA A C 1
ATOM 2150 O O . ALA A 1 277 ? -11.755 36.202 -23.092 1.00 30.67 274 ALA A O 1
ATOM 2152 N N . GLU A 1 278 ? -13.651 35.864 -24.272 1.00 32.43 275 GLU A N 1
ATOM 2153 C CA . GLU A 1 278 ? -14.533 35.998 -23.121 1.00 36.87 275 GLU A CA 1
ATOM 2154 C C . GLU A 1 278 ? -14.173 34.954 -22.060 1.00 33.87 275 GLU A C 1
ATOM 2155 O O . GLU A 1 278 ? -14.012 35.274 -20.881 1.00 39.47 275 GLU A O 1
ATOM 2161 N N . GLN A 1 279 ? -14.044 33.707 -22.493 1.00 33.37 276 GLN A N 1
ATOM 2162 C CA . GLN A 1 279 ? -13.725 32.612 -21.586 1.00 39.52 276 GLN A CA 1
ATOM 2163 C C . GLN A 1 279 ? -12.331 32.697 -20.984 1.00 41.74 276 GLN A C 1
ATOM 2164 O O . GLN A 1 279 ? -12.119 32.299 -19.838 1.00 41.57 276 GLN A O 1
ATOM 2170 N N . LEU A 1 280 ? -11.379 33.215 -21.752 1.00 36.87 277 LEU A N 1
ATOM 2171 C CA . LEU A 1 280 ? -10.012 33.324 -21.263 1.00 39.08 277 LEU A CA 1
ATOM 2172 C C . LEU A 1 280 ? -9.879 34.421 -20.216 1.00 36.87 277 LEU A C 1
ATOM 2173 O O . LEU A 1 280 ? -9.171 34.253 -19.226 1.00 41.08 277 LEU A O 1
ATOM 2178 N N . VAL A 1 281 ? -10.561 35.540 -20.431 1.00 38.51 278 VAL A N 1
ATOM 2179 C CA . VAL A 1 281 ? -10.514 36.649 -19.485 1.00 39.09 278 VAL A CA 1
ATOM 2180 C C . VAL A 1 281 ? -11.132 36.213 -18.159 1.00 47.16 278 VAL A C 1
ATOM 2181 O O . VAL A 1 281 ? -10.684 36.620 -17.085 1.00 45.13 278 VAL A O 1
ATOM 2185 N N . GLU A 1 282 ? -12.159 35.374 -18.251 1.00 46.04 279 GLU A N 1
ATOM 2186 C CA . GLU A 1 282 ? -12.862 34.860 -17.082 1.00 52.76 279 GLU A CA 1
ATOM 2187 C C . GLU A 1 282 ? -11.978 33.914 -16.271 1.00 52.28 279 GLU A C 1
ATOM 2188 O O . GLU A 1 282 ? -11.960 33.974 -15.043 1.00 53.87 279 GLU A O 1
ATOM 2194 N N . GLU A 1 283 ? -11.249 33.045 -16.965 1.00 52.32 280 GLU A N 1
ATOM 2195 C CA . GLU A 1 283 ? -10.373 32.083 -16.306 1.00 53.60 280 GLU A CA 1
ATOM 2196 C C . GLU A 1 283 ? -9.105 32.732 -15.758 1.00 55.33 280 GLU A C 1
ATOM 2197 O O . GLU A 1 283 ? -8.506 32.228 -14.807 1.00 53.06 280 GLU A O 1
ATOM 2203 N N . LEU A 1 284 ? -8.697 33.844 -16.362 1.00 51.31 281 LEU A N 1
ATOM 2204 C CA . LEU A 1 284 ? -7.502 34.555 -15.916 1.00 49.63 281 LEU A CA 1
ATOM 2205 C C . LEU A 1 284 ? -7.844 35.503 -14.777 1.00 46.75 281 LEU A C 1
ATOM 2206 O O . LEU A 1 284 ? -6.963 35.951 -14.043 1.00 43.89 281 LEU A O 1
ATOM 2211 N N . GLY A 1 285 ? -9.130 35.811 -14.641 1.00 45.83 282 GLY A N 1
ATOM 2212 C CA . GLY A 1 285 ? -9.573 36.701 -13.586 1.00 44.12 282 GLY A CA 1
ATOM 2213 C C . GLY A 1 285 ? -9.396 38.177 -13.890 1.00 47.96 282 GLY A C 1
ATOM 2214 O O . GLY A 1 285 ? -9.342 38.996 -12.971 1.00 47.41 282 GLY A O 1
ATOM 2215 N N . TRP A 1 286 ? -9.311 38.529 -15.171 1.00 45.83 283 TRP A N 1
ATOM 2216 C CA . TRP A 1 286 ? -9.139 39.929 -15.554 1.00 45.69 283 TRP A CA 1
ATOM 2217 C C . TRP A 1 286 ? -10.426 40.566 -16.074 1.00 45.87 283 TRP A C 1
ATOM 2218 O O . TRP A 1 286 ? -10.383 41.548 -16.819 1.00 42.56 283 TRP A O 1
ATOM 2229 N N . GLN A 1 287 ? -11.568 40.018 -15.671 1.00 46.02 284 GLN A N 1
ATOM 2230 C CA . GLN A 1 287 ? -12.855 40.543 -16.116 1.00 48.14 284 GLN A CA 1
ATOM 2231 C C . GLN A 1 287 ? -12.976 42.037 -15.853 1.00 49.53 284 GLN A C 1
ATOM 2232 O O . GLN A 1 287 ? -13.467 42.784 -16.697 1.00 48.50 284 GLN A O 1
ATOM 2238 N N . GLU A 1 288 ? -12.519 42.470 -14.681 1.00 54.15 285 GLU A N 1
ATOM 2239 C CA . GLU A 1 288 ? -12.590 43.877 -14.301 1.00 59.08 285 GLU A CA 1
ATOM 2240 C C . GLU A 1 288 ? -11.839 44.789 -15.267 1.00 53.43 285 GLU A C 1
ATOM 2241 O O . GLU A 1 288 ? -12.408 45.742 -15.800 1.00 52.79 285 GLU A O 1
ATOM 2247 N N . ASP A 1 289 ? -10.560 44.502 -15.482 1.00 49.54 286 ASP A N 1
ATOM 2248 C CA . ASP A 1 289 ? -9.746 45.307 -16.386 1.00 50.67 286 ASP A CA 1
ATOM 2249 C C . ASP A 1 289 ? -10.284 45.232 -17.812 1.00 46.93 286 ASP A C 1
ATOM 2250 O O . ASP A 1 289 ? -10.332 46.238 -18.521 1.00 43.94 286 ASP A O 1
ATOM 2255 N N . PHE A 1 290 ? -10.693 44.036 -18.223 1.00 48.77 287 PHE A N 1
ATOM 2256 C CA . PHE A 1 290 ? -11.230 43.835 -19.563 1.00 48.48 287 PHE A CA 1
ATOM 2257 C C . PHE A 1 290 ? -12.475 44.697 -19.748 1.00 52.95 287 PHE A C 1
ATOM 2258 O O . PHE A 1 290 ? -12.583 45.451 -20.716 1.00 50.20 287 PHE A O 1
ATOM 2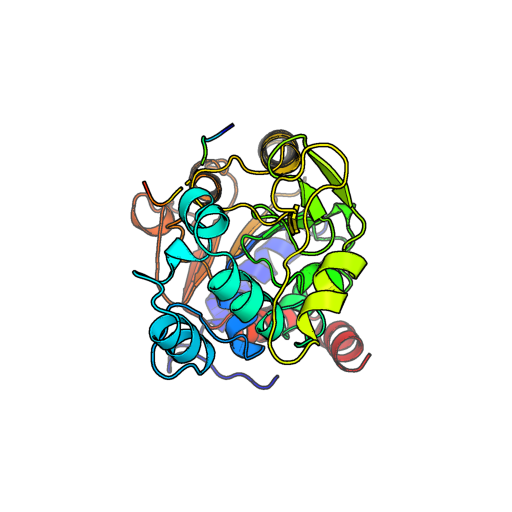266 N N . GLU A 1 291 ? -13.409 44.588 -18.809 1.00 56.27 288 GLU A N 1
ATOM 2267 C CA . GLU A 1 291 ? -14.642 45.362 -18.858 1.00 60.19 288 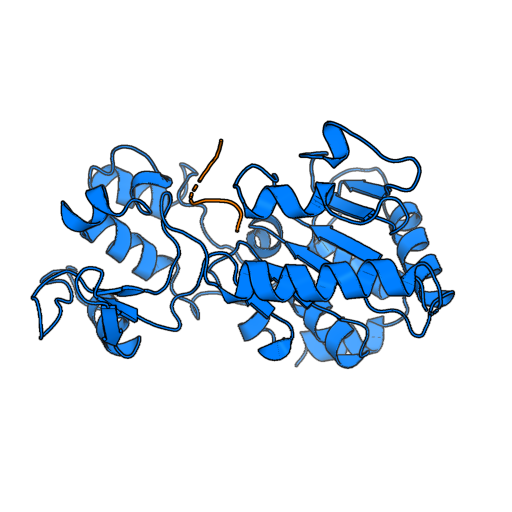GLU A CA 1
ATOM 2268 C C . GLU A 1 291 ? -14.333 46.848 -19.021 1.00 56.36 288 GLU A C 1
ATOM 2269 O O . GLU A 1 291 ? -15.043 47.566 -19.724 1.00 56.12 288 GLU A O 1
ATOM 2275 N N . LYS A 1 292 ? -13.263 47.300 -18.374 1.00 53.81 289 LYS A N 1
ATOM 2276 C CA . LYS A 1 292 ? -12.861 48.699 -18.443 1.00 53.12 289 LYS A CA 1
ATOM 2277 C C . LYS A 1 292 ? -12.460 49.079 -19.865 1.00 52.07 289 LYS A C 1
ATOM 2278 O O . LYS A 1 292 ? -12.910 50.096 -20.395 1.00 52.23 289 LYS A O 1
ATOM 2284 N N . ILE A 1 293 ? -11.613 48.258 -20.477 1.00 45.66 290 ILE A N 1
ATOM 2285 C CA . ILE A 1 293 ? -11.159 48.506 -21.843 1.00 44.04 290 ILE A CA 1
ATOM 2286 C C . ILE A 1 293 ? -12.350 48.575 -22.797 1.00 41.81 290 ILE A C 1
ATOM 2287 O O . ILE A 1 293 ? -12.448 49.485 -23.618 1.00 44.98 290 ILE A O 1
ATOM 2292 N N . LEU A 1 294 ? -13.256 47.612 -22.679 1.00 44.53 291 LEU A N 1
ATOM 2293 C CA . LEU A 1 294 ? -14.433 47.565 -23.537 1.00 49.22 291 LEU A CA 1
ATOM 2294 C C . LEU A 1 294 ? -15.326 48.791 -23.387 1.00 58.45 291 LEU A C 1
ATOM 2295 O O . LEU A 1 294 ? -15.952 49.228 -24.354 1.00 60.95 291 LEU A O 1
ATOM 2300 N N . THR A 1 295 ? -15.384 49.346 -22.180 1.00 65.02 292 THR A N 1
ATOM 2301 C CA . THR A 1 295 ? -16.211 50.521 -21.924 1.00 71.50 292 THR A CA 1
ATOM 2302 C C . THR A 1 295 ? -15.439 51.817 -22.140 1.00 76.12 292 THR A C 1
ATOM 2303 O O . THR A 1 295 ? -15.992 52.907 -21.999 1.00 79.27 292 THR A O 1
ATOM 2307 N N . ALA A 1 296 ? -14.161 51.692 -22.484 1.00 81.01 293 ALA A N 1
ATOM 2308 C CA . ALA A 1 296 ? -13.315 52.857 -22.722 1.00 83.05 293 ALA A CA 1
ATOM 2309 C C . ALA A 1 296 ? -13.751 53.587 -23.989 1.00 84.59 293 ALA A C 1
ATOM 2310 O O . ALA A 1 296 ? -14.067 54.793 -23.894 1.00 84.31 293 ALA A O 1
ATOM 2312 N N . LYS B 2 1 ? 13.597 33.879 -47.059 1.00 62.28 12 LYS B N 1
ATOM 2313 C CA . LYS B 2 1 ? 12.628 34.632 -46.273 1.00 56.09 12 LYS B CA 1
ATOM 2314 C C . LYS B 2 1 ? 11.234 34.010 -46.373 1.00 54.95 12 LYS B C 1
ATOM 2315 O O . LYS B 2 1 ? 10.300 34.443 -45.698 1.00 52.09 12 LYS B O 1
ATOM 2321 N N . GLY B 2 2 ? 11.099 32.989 -47.213 1.00 51.39 13 GLY B N 1
ATOM 2322 C CA . GLY B 2 2 ? 9.818 32.320 -47.350 1.00 49.98 13 GLY B CA 1
ATOM 2323 C C . GLY B 2 2 ? 9.169 32.406 -48.716 1.00 45.72 13 GLY B C 1
ATOM 2324 O O . GLY B 2 2 ? 8.242 31.651 -49.016 1.00 48.93 13 GLY B O 1
ATOM 2325 N N . GLY B 2 3 ? 9.642 33.325 -49.548 1.00 46.05 14 GLY B N 1
ATOM 2326 C CA . GLY B 2 3 ? 9.068 33.463 -50.871 1.00 44.22 14 GLY B CA 1
ATOM 2327 C C . GLY B 2 3 ? 7.898 34.425 -50.910 1.00 43.19 14 GLY B C 1
ATOM 2328 O O . GLY B 2 3 ? 7.543 35.034 -49.900 1.00 39.90 14 GLY B O 1
ATOM 2329 N N . ALA B 2 4 ? 7.287 34.551 -52.082 1.00 40.25 15 ALA B N 1
ATOM 2330 C CA . ALA B 2 4 ? 6.166 35.458 -52.272 1.00 41.49 15 ALA B CA 1
ATOM 2331 C C . ALA B 2 4 ? 4.835 34.950 -51.729 1.00 35.61 15 ALA B C 1
ATOM 2332 O O . ALA B 2 4 ? 4.592 33.743 -51.641 1.00 33.51 15 ALA B O 1
ATOM 2346 N N . ARG B 2 6 ? 1.492 33.480 -51.303 1.00 30.56 17 ARG B N 1
ATOM 2347 C CA . ARG B 2 6 ? 0.869 32.489 -52.175 1.00 35.95 17 ARG B CA 1
ATOM 2348 C C . ARG B 2 6 ? 0.100 31.424 -51.401 1.00 36.06 17 ARG B C 1
ATOM 2349 O O . ARG B 2 6 ? 0.086 31.418 -50.171 1.00 36.60 17 ARG B O 1
ATOM 2357 N N . HIS B 2 7 ? -0.513 30.505 -52.142 1.00 39.65 18 HIS B N 1
ATOM 2358 C CA . HIS B 2 7 ? -1.265 29.406 -51.550 1.00 45.77 18 HIS B CA 1
ATOM 2359 C C . HIS B 2 7 ? -0.447 28.116 -51.545 1.00 51.61 18 HIS B C 1
ATOM 2360 O O . HIS B 2 7 ? -0.684 27.226 -50.729 1.00 52.62 18 HIS B O 1
ATOM 2367 N N . ARG B 2 8 ? 0.514 28.020 -52.458 1.00 58.29 19 ARG B N 1
ATOM 2368 C CA . ARG B 2 8 ? 1.365 26.837 -52.547 1.00 69.49 19 ARG B CA 1
ATOM 2369 C C . ARG B 2 8 ? 2.016 26.588 -51.188 1.00 68.79 19 ARG B C 1
ATOM 2370 O O . ARG B 2 8 ? 2.026 25.463 -50.687 1.00 69.03 19 ARG B O 1
#

GO terms:
  GO:0017136 histone deacetylase activity, NAD-dependent (F, IMP)
  GO:0005634 nucleus (C, IDA)
  GO:0005737 cytoplasm (C, IDA)
  GO:0017136 histone deacetylase activity, NAD-dependent (F, IDA)
  GO:0045950 negative regulation of mitotic recombination (P, IGI)
  GO:0045950 negative regulation of mitotic recombination (P, IMP)
  GO:0000183 rDNA heterochromatin formation (P, IMP)
  GO:0046970 histone H4K16 deacetylase activity, NAD-dependent (F, IDA)

Organism: Saccharomyces cerevisiae (strain ATCC 204508 / S288c) (NCBI:txid559292)

CATH classification: 3.40.50.1220 (+1 more: 3.30.1600.10)

Foldseek 3Di:
DDDDWPDPDDCLVLLLVVLVVCVVVVPAAEEEEEEPLQCVVQVQDDCQDPVGPLVVVLVVVVPVHRQVLQPPVSCQVPVVNVLSSCLRLPAPNTAGALLLLLQVVSVVSVRHQAYEYCDQNCNNVVLPDDPVRYHNQFAYLQWKAFPPPGDTDGSVVSVVLSPDVVRDDADADPPPGGHMGGSGNGPVGHTDPCVVVVLVVVQVVQVVCLPPVQYEYEYEHDQLPDPPSSVSVVSRDLSHAYEYADLDQHRCCVVPNHPRYRYHNTRSNVSSVSNCVSNVVCPVSVVSVVD/DPDDDDD

B-factor: mean 40.31, std 15.38, range [18.78, 117.98]

Sequence (298 aa):
MASMSVSTASTEMSVRKIAAHMKSNPNAKVIFMVGAGISTSCGIPDFRSPGTGLYHNLARLKLPYPEAVFDVDFFQSDPLPFYTLAKELYPGNFRPSKFHYLLKLFQDKDVLKRVYTQNIDTLERQAGVKDDLIIEAHGSFAHCHCIGCGKVYPPQVFKSKLAEHPIKDFVKCDVCGELVKPAIVFFGEDLPDSFSETWLNDSEWLREKITTQQPLVIVVGTSLAVYPFASLPEEIPRKVKRVLCNLETVGDFKANKRPTDLIVHQYSDEFAEQLVEELGWQEDFEKILTAKGGARHR

Nearest PDB structures (foldseek):
  2od9-assembly1_A  TM=1.003E+00  e=1.536E-60  Saccharomyces cerevisiae
  2od2-assembly1_A  TM=1.002E+00  e=8.551E-58  Saccharomyces cerevisiae
  1q1a-assembly1_A  TM=9.510E-01  e=2.849E-54  Saccharomyces cerevisiae
  1q17-assembly1_B  TM=9.291E-01  e=1.967E-52  Saccharomyces cerevisiae
  1q17-assembly1_C  TM=9.171E-01  e=1.021E-52  Saccharomyces cerevisiae

InterPro domains:
  IPR003000 Sirtuin family [PF02146] (32-230)
  IPR017328 Sirtuin, class I [PIRSF037938] (3-353)
  IPR026590 Sirtuin family, catalytic core domain [PS50305] (5-284)
  IPR026591 Sirtuin, catalytic core small domain superfamily [G3DSA:3.30.1600.10] (38-189)
  IPR029035 DHS-like NAD/FAD-binding domain superfamily [SSF52467] (11-289)
  IPR050134 NAD-dependent sirtuin protein deacylases [PTHR11085] (9-290)